Protein AF-0000000080330881 (afdb_homodimer)

Solvent-accessible surface area (backbone atoms only — not comparable to full-atom values): 17372 Å² total; per-residue (Å²): 100,65,61,44,44,52,38,50,49,53,49,32,54,55,62,68,24,62,64,54,52,52,50,44,29,61,68,32,71,48,98,64,54,71,70,52,48,55,51,50,46,53,47,70,76,41,71,69,38,34,56,62,56,50,11,59,74,61,59,51,58,49,68,57,40,50,53,48,49,51,54,36,34,76,73,48,29,32,45,78,40,74,28,91,90,36,84,88,40,52,20,40,40,68,30,74,59,24,46,51,50,47,50,33,42,51,51,33,50,33,51,53,49,47,65,35,49,62,85,58,50,71,64,58,51,51,52,42,33,53,50,46,41,51,50,50,51,34,41,51,53,41,52,52,52,47,52,67,65,41,80,73,44,62,74,77,68,49,72,82,124,102,65,61,43,44,52,37,50,51,52,50,33,54,54,63,67,24,61,64,54,52,53,50,43,28,60,69,31,70,48,96,63,54,72,71,52,48,54,52,50,46,52,48,68,75,42,71,69,39,34,55,62,55,49,10,59,75,60,60,49,56,49,68,58,39,49,52,49,49,52,52,36,34,76,73,46,29,32,44,78,40,75,28,92,90,36,84,89,39,51,19,38,41,68,30,73,58,23,48,50,48,47,48,33,44,51,50,33,50,33,51,55,48,48,63,36,48,62,85,57,50,72,65,58,50,51,51,41,34,53,48,47,41,52,49,50,51,33,42,52,54,42,52,53,52,48,51,67,63,40,79,72,44,61,76,76,67,49,70,82,124

InterPro domains:
  IPR000835 MarR-type HTH domain [PF01047] (35-89)
  IPR000835 MarR-type HTH domain [PR00598] (49-65)
  IPR000835 MarR-type HTH domain [PR00598] (66-81)
  IPR000835 MarR-type HTH domain [PR00598] (85-101)
  IPR000835 MarR-type HTH domain [PR00598] (115-135)
  IPR000835 MarR-type HTH domain [PS50995] (1-137)
  IPR000835 MarR-type HTH domain [SM00347] (25-125)
  IPR011991 ArsR-like helix-turn-helix domain [cd00090] (33-84)
  IPR036388 Winged helix-like DNA-binding domain superfamily [G3DSA:1.10.10.10] (1-137)
  IPR036390 Winged helix DNA-binding domain superfamily [SSF46785] (15-137)
  IPR039422 Transcription regulators MarR/SlyA-like [PTHR33164] (29-137)

Structure (mmCIF, N/CA/C/O backbone):
data_AF-0000000080330881-model_v1
#
loop_
_entity.id
_entity.type
_entity.pdbx_description
1 polymer 'MarR family transcriptional regulator'
#
loop_
_atom_site.group_PDB
_atom_site.id
_atom_site.type_symbol
_atom_site.label_atom_id
_atom_site.label_alt_id
_atom_site.label_comp_id
_atom_site.label_asym_id
_atom_site.label_entity_id
_atom_site.label_seq_id
_atom_site.pdbx_PDB_ins_code
_atom_site.Cartn_x
_atom_site.Cartn_y
_atom_site.Cartn_z
_atom_site.occupancy
_atom_site.B_iso_or_equiv
_atom_site.auth_seq_id
_atom_site.auth_comp_id
_atom_site.auth_asym_id
_atom_site.auth_atom_id
_atom_site.pdbx_PDB_model_num
ATOM 1 N N . MET A 1 1 ? 13.109 -2.799 -14.102 1 86.44 1 MET A N 1
ATOM 2 C CA . MET A 1 1 ? 11.805 -2.207 -13.812 1 86.44 1 MET A CA 1
ATOM 3 C C . MET A 1 1 ? 10.852 -3.246 -13.227 1 86.44 1 MET A C 1
ATOM 5 O O . MET A 1 1 ? 10.125 -2.959 -12.281 1 86.44 1 MET A O 1
ATOM 9 N N . SER A 1 2 ? 11.086 -4.531 -13.648 1 84.94 2 SER A N 1
ATOM 10 C CA . SER A 1 2 ? 10.219 -5.605 -13.18 1 84.94 2 SER A CA 1
ATOM 11 C C . SER A 1 2 ? 10.43 -5.883 -11.695 1 84.94 2 SER A C 1
ATOM 13 O O . SER A 1 2 ? 9.477 -6.125 -10.961 1 84.94 2 SER A O 1
ATOM 15 N N . GLU A 1 3 ? 11.656 -5.707 -11.32 1 86.44 3 GLU A N 1
ATOM 16 C CA . GLU A 1 3 ? 11.969 -5.969 -9.914 1 86.44 3 GLU A CA 1
ATOM 17 C C . GLU A 1 3 ? 11.414 -4.879 -9.008 1 86.44 3 GLU A C 1
ATOM 19 O O . GLU A 1 3 ? 10.961 -5.156 -7.898 1 86.44 3 GLU A O 1
ATOM 24 N N . ILE A 1 4 ? 11.453 -3.688 -9.5 1 90 4 ILE A N 1
ATOM 25 C CA . ILE A 1 4 ? 10.938 -2.559 -8.734 1 90 4 ILE A CA 1
ATOM 26 C C . ILE A 1 4 ? 9.414 -2.656 -8.633 1 90 4 ILE A C 1
ATOM 28 O O . ILE A 1 4 ? 8.852 -2.467 -7.555 1 90 4 ILE A O 1
ATOM 32 N N . GLU A 1 5 ? 8.836 -3.01 -9.719 1 89.25 5 GLU A N 1
ATOM 33 C CA . GLU A 1 5 ? 7.387 -3.184 -9.742 1 89.25 5 GLU A CA 1
ATOM 34 C C . GLU A 1 5 ? 6.949 -4.297 -8.797 1 89.25 5 GLU A C 1
ATOM 36 O O . GLU A 1 5 ? 5.965 -4.145 -8.062 1 89.25 5 GLU A O 1
ATOM 41 N N . ARG A 1 6 ? 7.691 -5.402 -8.82 1 87.25 6 ARG A N 1
ATOM 42 C CA . ARG A 1 6 ? 7.379 -6.527 -7.945 1 87.25 6 ARG A CA 1
ATOM 43 C C . ARG A 1 6 ? 7.492 -6.133 -6.477 1 87.25 6 ARG A C 1
ATOM 45 O O . ARG A 1 6 ? 6.621 -6.465 -5.672 1 87.25 6 ARG A O 1
ATOM 52 N N . ALA A 1 7 ? 8.555 -5.398 -6.129 1 86.94 7 ALA A N 1
ATOM 53 C CA . ALA A 1 7 ? 8.773 -4.945 -4.758 1 86.94 7 ALA A CA 1
ATOM 54 C C . ALA A 1 7 ? 7.676 -3.973 -4.324 1 86.94 7 ALA A C 1
ATOM 56 O O . ALA A 1 7 ? 7.172 -4.059 -3.203 1 86.94 7 ALA A O 1
ATOM 57 N N . LEU A 1 8 ? 7.324 -3.113 -5.207 1 86.88 8 LEU A N 1
ATOM 58 C CA . LEU A 1 8 ? 6.289 -2.125 -4.922 1 86.88 8 LEU A CA 1
ATOM 59 C C . LEU A 1 8 ? 4.941 -2.801 -4.68 1 86.88 8 LEU A C 1
ATOM 61 O O . LEU A 1 8 ? 4.215 -2.434 -3.754 1 86.88 8 LEU A O 1
ATOM 65 N N . TYR A 1 9 ? 4.625 -3.756 -5.465 1 84.06 9 TYR A N 1
ATOM 66 C CA . TYR A 1 9 ? 3.377 -4.492 -5.316 1 84.06 9 TYR A CA 1
ATOM 67 C C . TYR A 1 9 ? 3.328 -5.219 -3.977 1 84.06 9 TYR A C 1
ATOM 69 O O . TYR A 1 9 ? 2.295 -5.227 -3.305 1 84.06 9 TYR A O 1
ATOM 77 N N . ARG A 1 10 ? 4.426 -5.82 -3.623 1 82.19 10 ARG A N 1
ATOM 78 C CA . ARG A 1 10 ? 4.496 -6.566 -2.371 1 82.19 10 ARG A CA 1
ATOM 79 C C . ARG A 1 10 ? 4.309 -5.645 -1.171 1 82.19 10 ARG A C 1
ATOM 81 O O . ARG A 1 10 ? 3.629 -6 -0.207 1 82.19 10 ARG A O 1
ATOM 88 N N . VAL A 1 11 ? 4.859 -4.492 -1.264 1 80.19 11 VAL A N 1
ATOM 89 C CA . VAL A 1 11 ? 4.734 -3.523 -0.182 1 80.19 11 VAL A CA 1
ATOM 90 C C . VAL A 1 11 ? 3.281 -3.062 -0.07 1 80.19 11 VAL A C 1
ATOM 92 O O . VAL A 1 11 ? 2.744 -2.943 1.034 1 80.19 11 VAL A O 1
ATOM 95 N N . SER A 1 12 ? 2.734 -2.736 -1.186 1 77.38 12 SER A N 1
ATOM 96 C CA . SER A 1 12 ? 1.355 -2.26 -1.224 1 77.38 12 SER A CA 1
ATOM 97 C C . SER A 1 12 ? 0.393 -3.307 -0.671 1 77.38 12 SER A C 1
ATOM 99 O O . SER A 1 12 ? -0.525 -2.977 0.082 1 77.38 12 SER A O 1
ATOM 101 N N . TYR A 1 13 ? 0.632 -4.516 -1.019 1 74 13 TYR A N 1
ATOM 102 C CA . TYR A 1 13 ? -0.188 -5.625 -0.544 1 74 13 TYR A CA 1
ATOM 103 C C . TYR A 1 13 ? -0.066 -5.785 0.966 1 74 13 TYR A C 1
ATOM 105 O O . TYR A 1 13 ? -1.071 -5.949 1.662 1 74 13 TYR A O 1
ATOM 113 N N . LEU A 1 14 ? 1.107 -5.715 1.562 1 69.25 14 LEU A N 1
ATOM 114 C CA . LEU A 1 14 ? 1.364 -5.906 2.984 1 69.25 14 LEU A CA 1
ATOM 115 C C . LEU A 1 14 ? 0.707 -4.805 3.809 1 69.25 14 LEU A C 1
ATOM 117 O O . LEU A 1 14 ? 0.244 -5.051 4.926 1 69.25 14 LEU A O 1
ATOM 121 N N . SER A 1 15 ? 0.666 -3.688 3.205 1 69.44 15 SER A N 1
ATOM 122 C CA . SER A 1 15 ? 0.129 -2.545 3.938 1 69.44 15 SER A CA 1
ATOM 123 C C . SER A 1 15 ? -1.39 -2.625 4.051 1 69.44 15 SER A C 1
ATOM 125 O O . SER A 1 15 ? -1.989 -1.968 4.902 1 69.44 15 SER A O 1
ATOM 127 N N . THR A 1 16 ? -2.008 -3.391 3.186 1 64.69 16 THR A N 1
ATOM 128 C CA . THR A 1 16 ? -3.463 -3.479 3.184 1 64.69 16 THR A CA 1
ATOM 129 C C . THR A 1 16 ? -3.938 -4.594 4.109 1 64.69 16 THR A C 1
ATOM 131 O O . THR A 1 16 ? -5.141 -4.746 4.344 1 64.69 16 THR A O 1
ATOM 134 N N . ARG A 1 17 ? -2.996 -5.328 4.648 1 70.25 17 ARG A N 1
ATOM 135 C CA . ARG A 1 17 ? -3.361 -6.418 5.547 1 70.25 17 ARG A CA 1
ATOM 136 C C . ARG A 1 17 ? -3.891 -5.879 6.871 1 70.25 17 ARG A C 1
ATOM 138 O O . ARG A 1 17 ? -3.27 -5.012 7.488 1 70.25 17 ARG A O 1
ATOM 145 N N . THR A 1 18 ? -5.055 -6.418 7.258 1 67.44 18 THR A N 1
ATOM 146 C CA . THR A 1 18 ? -5.711 -6.016 8.492 1 67.44 18 THR A CA 1
ATOM 147 C C . THR A 1 18 ? -4.793 -6.242 9.695 1 67.44 18 THR A C 1
ATOM 149 O O . THR A 1 18 ? -4.727 -5.402 10.594 1 67.44 18 THR A O 1
ATOM 152 N N . ARG A 1 19 ? -4.078 -7.234 9.664 1 73 19 ARG A N 1
ATOM 153 C CA . ARG A 1 19 ? -3.211 -7.574 10.789 1 73 19 ARG A CA 1
ATOM 154 C C . ARG A 1 19 ? -2.143 -6.508 11 1 73 19 ARG A C 1
ATOM 156 O O . ARG A 1 19 ? -1.805 -6.176 12.133 1 73 19 ARG A O 1
ATOM 163 N N . GLN A 1 20 ? -1.658 -5.98 9.984 1 78.38 20 GLN A N 1
ATOM 164 C CA . GLN A 1 20 ? -0.617 -4.965 10.078 1 78.38 20 GLN A CA 1
ATOM 165 C C . GLN A 1 20 ? -1.161 -3.676 10.688 1 78.38 20 GLN A C 1
ATOM 167 O O . GLN A 1 20 ? -0.492 -3.037 11.508 1 78.38 20 GLN A O 1
ATOM 172 N N . HIS A 1 21 ? -2.289 -3.318 10.344 1 83.69 21 HIS A N 1
ATOM 173 C CA . HIS A 1 21 ? -2.922 -2.137 10.922 1 83.69 21 HIS A CA 1
ATOM 174 C C . HIS A 1 21 ? -3.164 -2.318 12.414 1 83.69 21 HIS A C 1
ATOM 176 O O . HIS A 1 21 ? -2.834 -1.438 13.211 1 83.69 21 HIS A O 1
ATOM 182 N N . ASP A 1 22 ? -3.682 -3.434 12.734 1 85.06 22 ASP A N 1
ATOM 183 C CA . ASP A 1 22 ? -3.982 -3.705 14.133 1 85.06 22 ASP A CA 1
ATOM 184 C C . ASP A 1 22 ? -2.721 -3.639 14.992 1 85.06 22 ASP A C 1
ATOM 186 O O . ASP A 1 22 ? -2.742 -3.1 16.094 1 85.06 22 ASP A O 1
ATOM 190 N N . ARG A 1 23 ? -1.764 -4.172 14.477 1 83.75 23 ARG A N 1
ATOM 191 C CA . ARG A 1 23 ? -0.497 -4.148 15.195 1 83.75 23 ARG A CA 1
ATOM 192 C C . ARG A 1 23 ? 0.002 -2.719 15.383 1 83.75 23 ARG A C 1
ATOM 194 O O . ARG A 1 23 ? 0.458 -2.352 16.469 1 83.75 23 ARG A O 1
ATOM 201 N N . LEU A 1 24 ? -0.037 -1.964 14.391 1 88.06 24 LEU A N 1
ATOM 202 C CA . LEU A 1 24 ? 0.393 -0.571 14.445 1 88.06 24 LEU A CA 1
ATOM 203 C C . LEU A 1 24 ? -0.418 0.208 15.477 1 88.06 24 LEU A C 1
ATOM 205 O O . LEU A 1 24 ? 0.141 0.981 16.266 1 88.06 24 LEU A O 1
ATOM 209 N N . MET A 1 25 ? -1.687 -0.03 15.453 1 92.81 25 MET A N 1
ATOM 210 C CA . MET A 1 25 ? -2.561 0.672 16.391 1 92.81 25 MET A CA 1
ATOM 211 C C . MET A 1 25 ? -2.283 0.236 17.828 1 92.81 25 MET A C 1
ATOM 213 O O . MET A 1 25 ? -2.311 1.056 18.75 1 92.81 25 MET A O 1
ATOM 217 N N . ALA A 1 26 ? -2.037 -0.976 17.969 1 90.69 26 ALA A N 1
ATOM 218 C CA . ALA A 1 26 ? -1.702 -1.488 19.297 1 90.69 26 ALA A CA 1
ATOM 219 C C . ALA A 1 26 ? -0.406 -0.871 19.812 1 90.69 26 ALA A C 1
ATOM 221 O O . ALA A 1 26 ? -0.325 -0.459 20.984 1 90.69 26 ALA A O 1
ATOM 222 N N . LEU A 1 27 ? 0.535 -0.799 19.031 1 90.19 27 LEU A N 1
ATOM 223 C CA . LEU A 1 27 ? 1.822 -0.221 19.391 1 90.19 27 LEU A CA 1
ATOM 224 C C . LEU A 1 27 ? 1.689 1.273 19.672 1 90.19 27 LEU A C 1
ATOM 226 O O . LEU A 1 27 ? 2.338 1.806 20.562 1 90.19 27 LEU A O 1
ATOM 230 N N . ALA A 1 28 ? 0.878 1.917 18.922 1 95.44 28 ALA A N 1
ATOM 231 C CA . ALA A 1 28 ? 0.693 3.361 19.047 1 95.44 28 ALA A CA 1
ATOM 232 C C . ALA A 1 28 ? -0.219 3.693 20.219 1 95.44 28 ALA A C 1
ATOM 234 O O . ALA A 1 28 ? -0.233 4.832 20.703 1 95.44 28 ALA A O 1
ATOM 235 N N . GLY A 1 29 ? -1.069 2.76 20.609 1 95.31 29 GLY A N 1
ATOM 236 C CA . GLY A 1 29 ? -2.039 2.994 21.672 1 95.31 29 GLY A CA 1
ATOM 237 C C . GLY A 1 29 ? -3.168 3.918 21.25 1 95.31 29 GLY A C 1
ATOM 238 O O . GLY A 1 29 ? -3.57 4.801 22.016 1 95.31 29 GLY A O 1
ATOM 239 N N . VAL A 1 30 ? -3.572 3.842 20.016 1 95.5 30 VAL A N 1
ATOM 240 C CA . VAL A 1 30 ? -4.641 4.691 19.5 1 95.5 30 VAL A CA 1
ATOM 241 C C . VAL A 1 30 ? -5.742 3.824 18.891 1 95.5 30 VAL A C 1
ATOM 243 O O . VAL A 1 30 ? -5.461 2.85 18.188 1 95.5 30 VAL A O 1
ATOM 246 N N . PRO A 1 31 ? -6.98 4.105 19.172 1 94.62 31 PRO A N 1
ATOM 247 C CA . PRO A 1 31 ? -8.102 3.297 18.688 1 94.62 31 PRO A CA 1
ATOM 248 C C . PRO A 1 31 ? -8.688 3.822 17.375 1 94.62 31 PRO A C 1
ATOM 250 O O . PRO A 1 31 ? -9.891 4.117 17.312 1 94.62 31 PRO A O 1
ATOM 253 N N . LEU A 1 32 ? -7.973 3.896 16.312 1 94.94 32 LEU A N 1
ATOM 254 C CA . LEU A 1 32 ? -8.445 4.438 15.047 1 94.94 32 LEU A CA 1
ATOM 255 C C . LEU A 1 32 ? -8.461 3.357 13.969 1 94.94 32 LEU A C 1
ATOM 257 O O . LEU A 1 32 ? -7.578 2.5 13.93 1 94.94 32 LEU A O 1
ATOM 261 N N . ASP A 1 33 ? -9.422 3.443 13.172 1 91.69 33 ASP A N 1
ATOM 262 C CA . ASP A 1 33 ? -9.445 2.525 12.039 1 91.69 33 ASP A CA 1
ATOM 263 C C . ASP A 1 33 ? -8.578 3.051 10.891 1 91.69 33 ASP A C 1
ATOM 265 O O . ASP A 1 33 ? -7.988 4.129 11 1 91.69 33 ASP A O 1
ATOM 269 N N . ARG A 1 34 ? -8.5 2.279 9.844 1 88.38 34 ARG A N 1
ATOM 270 C CA . ARG A 1 34 ? -7.578 2.582 8.75 1 88.38 34 ARG A CA 1
ATOM 271 C C . ARG A 1 34 ? -7.918 3.918 8.102 1 88.38 34 ARG A C 1
ATOM 273 O O . ARG A 1 34 ? -7.031 4.73 7.832 1 88.38 34 ARG A O 1
ATOM 280 N N . ALA A 1 35 ? -9.195 4.113 7.812 1 87.31 35 ALA A N 1
ATOM 281 C CA . ALA A 1 35 ? -9.617 5.348 7.152 1 87.31 35 ALA A CA 1
ATOM 282 C C . ALA A 1 35 ? -9.289 6.566 8.008 1 87.31 35 ALA A C 1
ATOM 284 O O . ALA A 1 35 ? -8.836 7.59 7.5 1 87.31 35 ALA A O 1
ATOM 285 N N . ALA A 1 36 ? -9.508 6.402 9.242 1 92.75 36 ALA A N 1
ATOM 286 C CA . ALA A 1 36 ? -9.234 7.488 10.172 1 92.75 36 ALA A CA 1
ATOM 287 C C . ALA A 1 36 ? -7.742 7.801 10.234 1 92.75 36 ALA A C 1
ATOM 289 O O . ALA A 1 36 ? -7.344 8.969 10.273 1 92.75 36 ALA A O 1
ATOM 290 N N . VAL A 1 37 ? -6.926 6.805 10.227 1 92.25 37 VAL A N 1
ATOM 291 C CA . VAL A 1 37 ? -5.48 6.977 10.297 1 92.25 37 VAL A CA 1
ATOM 292 C C . VAL A 1 37 ? -4.988 7.703 9.047 1 92.25 37 VAL A C 1
ATOM 294 O O . VAL A 1 37 ? -4.18 8.633 9.141 1 92.25 37 VAL A O 1
ATOM 297 N N . VAL A 1 38 ? -5.438 7.273 7.945 1 89 38 VAL A N 1
ATOM 298 C CA . VAL A 1 38 ? -5.043 7.895 6.684 1 89 38 VAL A CA 1
ATOM 299 C C . VAL A 1 38 ? -5.41 9.375 6.699 1 89 38 VAL A C 1
ATOM 301 O O . VAL A 1 38 ? -4.59 10.227 6.352 1 89 38 VAL A O 1
ATOM 304 N N . LEU A 1 39 ? -6.621 9.672 7.113 1 91.69 39 LEU A N 1
ATOM 305 C CA . LEU A 1 39 ? -7.086 11.055 7.152 1 91.69 39 LEU A CA 1
ATOM 306 C C . LEU A 1 39 ? -6.277 11.867 8.156 1 91.69 39 LEU A C 1
ATOM 308 O O . LEU A 1 39 ? -5.848 12.984 7.852 1 91.69 39 LEU A O 1
ATOM 312 N N . LEU A 1 40 ? -6.07 11.328 9.305 1 94.31 40 LEU A N 1
ATOM 313 C CA . LEU A 1 40 ? -5.316 12.008 10.359 1 94.31 40 LEU A CA 1
ATOM 314 C C . LEU A 1 40 ? -3.908 12.344 9.883 1 94.31 40 LEU A C 1
ATOM 316 O O . LEU A 1 40 ? -3.422 13.453 10.109 1 94.31 40 LEU A O 1
ATOM 320 N N . ARG A 1 41 ? -3.303 11.445 9.25 1 90.94 41 ARG A N 1
ATOM 321 C CA . ARG A 1 41 ? -1.944 11.648 8.766 1 90.94 41 ARG A CA 1
ATOM 322 C C . ARG A 1 41 ? -1.911 12.711 7.668 1 90.94 41 ARG A C 1
ATOM 324 O O . ARG A 1 41 ? -0.982 13.516 7.605 1 90.94 41 ARG A O 1
ATOM 331 N N . GLN A 1 42 ? -2.875 12.648 6.816 1 89.56 42 GLN A N 1
ATOM 332 C CA . GLN A 1 42 ? -2.949 13.656 5.762 1 89.56 42 GLN A CA 1
ATOM 333 C C . GLN A 1 42 ? -3.082 15.055 6.344 1 89.56 42 GLN A C 1
ATOM 335 O O . GLN A 1 42 ? -2.447 16 5.863 1 89.56 42 GLN A O 1
ATOM 340 N N . ILE A 1 43 ? -3.908 15.18 7.305 1 93.5 43 ILE A N 1
ATOM 341 C CA . ILE A 1 43 ? -4.109 16.469 7.957 1 93.5 43 ILE A CA 1
ATOM 342 C C . ILE A 1 43 ? -2.818 16.906 8.656 1 93.5 43 ILE A C 1
ATOM 344 O O . ILE A 1 43 ? -2.443 18.078 8.602 1 93.5 43 ILE A O 1
ATOM 348 N N . SER A 1 44 ? -2.148 15.953 9.258 1 92.88 44 SER A N 1
ATOM 349 C CA . SER A 1 44 ? -0.917 16.234 9.992 1 92.88 44 SER A CA 1
ATOM 350 C C . SER A 1 44 ? 0.185 16.719 9.055 1 92.88 44 SER A C 1
ATOM 352 O O . SER A 1 44 ? 1.019 17.547 9.445 1 92.88 44 SER A O 1
ATOM 354 N N . ASP A 1 45 ? 0.227 16.234 7.867 1 86.69 45 ASP A N 1
ATOM 355 C CA . ASP A 1 45 ? 1.321 16.484 6.934 1 86.69 45 ASP A CA 1
ATOM 356 C C . ASP A 1 45 ? 1.058 17.734 6.098 1 86.69 45 ASP A C 1
ATOM 358 O O . ASP A 1 45 ? 1.838 18.062 5.203 1 86.69 45 ASP A O 1
ATOM 362 N N . SER A 1 46 ? -0.027 18.344 6.383 1 85.19 46 SER A N 1
ATOM 363 C CA . SER A 1 46 ? -0.384 19.5 5.562 1 85.19 46 SER A CA 1
ATOM 364 C C . SER A 1 46 ? -0.844 20.672 6.426 1 85.19 46 SER A C 1
ATOM 366 O O . SER A 1 46 ? -1.103 20.5 7.621 1 85.19 46 SER A O 1
ATOM 368 N N . GLU A 1 47 ? -0.882 21.812 5.758 1 86.62 47 GLU A N 1
ATOM 369 C CA . GLU A 1 47 ? -1.658 22.906 6.34 1 86.62 47 GLU A CA 1
ATOM 370 C C . GLU A 1 47 ? -3.143 22.562 6.395 1 86.62 47 GLU A C 1
ATOM 372 O O . GLU A 1 47 ? -3.594 21.625 5.723 1 86.62 47 GLU A O 1
ATOM 377 N N . PRO A 1 48 ? -3.818 23.312 7.262 1 91.81 48 PRO A N 1
ATOM 378 C CA . PRO A 1 48 ? -5.25 23.016 7.32 1 91.81 48 PRO A CA 1
ATOM 379 C C . PRO A 1 48 ? -5.926 23.094 5.953 1 91.81 48 PRO A C 1
ATOM 381 O O . PRO A 1 48 ? -5.668 24.016 5.18 1 91.81 48 PRO A O 1
ATOM 384 N N . LEU A 1 49 ? -6.668 22.062 5.684 1 92.12 49 LEU A N 1
ATOM 385 C CA . LEU A 1 49 ? -7.332 21.953 4.391 1 92.12 49 LEU A CA 1
ATOM 386 C C . LEU A 1 49 ? -8.844 21.844 4.562 1 92.12 49 LEU A C 1
ATOM 388 O O . LEU A 1 49 ? -9.32 21.375 5.594 1 92.12 49 LEU A O 1
ATOM 392 N N . ARG A 1 50 ? -9.5 22.312 3.506 1 94.19 50 ARG A N 1
ATOM 393 C CA . ARG A 1 50 ? -10.938 22.078 3.443 1 94.19 50 ARG A CA 1
ATOM 394 C C . ARG A 1 50 ? -11.25 20.609 3.199 1 94.19 50 ARG A C 1
ATOM 396 O O . ARG A 1 50 ? -10.445 19.891 2.59 1 94.19 50 ARG A O 1
ATOM 403 N N . PRO A 1 51 ? -12.461 20.203 3.703 1 92.81 51 PRO A N 1
ATOM 404 C CA . PRO A 1 51 ? -12.828 18.812 3.471 1 92.81 51 PRO A CA 1
ATOM 405 C C . PRO A 1 51 ? -12.766 18.422 1.995 1 92.81 51 PRO A C 1
ATOM 407 O O . PRO A 1 51 ? -12.328 17.312 1.662 1 92.81 51 PRO A O 1
ATOM 410 N N . GLY A 1 52 ? -13.164 19.297 1.135 1 90.75 52 GLY A N 1
ATOM 411 C CA . GLY A 1 52 ? -13.102 19.031 -0.294 1 90.75 52 GLY A CA 1
ATOM 412 C C . GLY A 1 52 ? -11.688 18.828 -0.805 1 90.75 52 GLY A C 1
ATOM 413 O O . GLY A 1 52 ? -11.445 17.969 -1.649 1 90.75 52 GLY A O 1
ATOM 414 N N . GLU A 1 53 ? -10.742 19.625 -0.322 1 90.06 53 GLU A N 1
ATOM 415 C CA . GLU A 1 53 ? -9.336 19.5 -0.678 1 90.06 53 GLU A CA 1
ATOM 41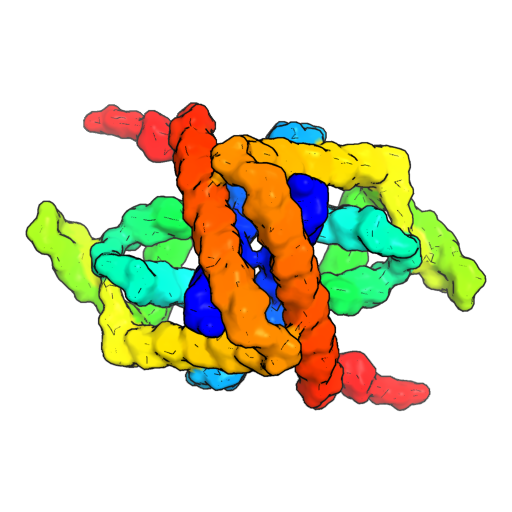6 C C . GLU A 1 53 ? -8.758 18.172 -0.169 1 90.06 53 GLU A C 1
ATOM 418 O O . GLU A 1 53 ? -7.969 17.531 -0.862 1 90.06 53 GLU A O 1
ATOM 423 N N . LEU A 1 54 ? -9.148 17.828 1.016 1 90.44 54 LEU A N 1
ATOM 424 C CA . LEU A 1 54 ? -8.727 16.547 1.588 1 90.44 54 LEU A CA 1
ATOM 425 C C . LEU A 1 54 ? -9.219 15.383 0.74 1 90.44 54 LEU A C 1
ATOM 427 O O . LEU A 1 54 ? -8.469 14.438 0.478 1 90.44 54 LEU A O 1
ATOM 431 N N . ALA A 1 55 ? -10.492 15.477 0.319 1 89.25 55 ALA A N 1
ATOM 432 C CA . ALA A 1 55 ? -11.078 14.438 -0.525 1 89.25 55 ALA A CA 1
ATOM 433 C C . ALA A 1 55 ? -10.305 14.297 -1.837 1 89.25 55 ALA A C 1
ATOM 435 O O . ALA A 1 55 ? -10.023 13.188 -2.281 1 89.25 55 ALA A O 1
ATOM 436 N N . HIS A 1 56 ? -9.953 15.453 -2.377 1 83.69 56 HIS A N 1
ATOM 437 C CA . HIS A 1 56 ? -9.195 15.484 -3.625 1 83.69 56 HIS A CA 1
ATOM 438 C C . HIS A 1 56 ? -7.824 14.844 -3.451 1 83.69 56 HIS A C 1
ATOM 440 O O . HIS A 1 56 ? -7.418 14.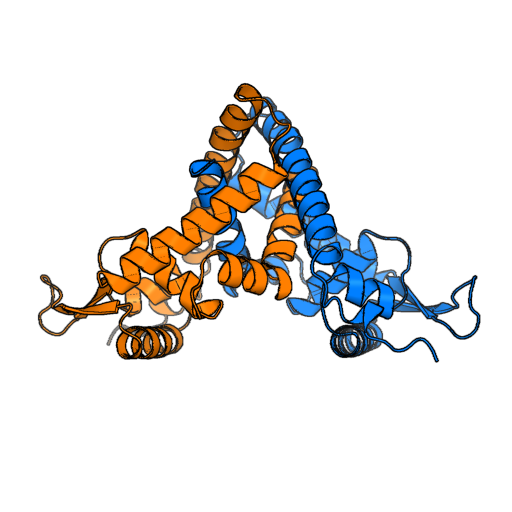008 -4.258 1 83.69 56 HIS A O 1
ATOM 446 N N . ARG A 1 57 ? -7.145 15.133 -2.436 1 80.75 57 ARG A N 1
ATOM 447 C CA . ARG A 1 57 ? -5.809 14.609 -2.166 1 80.75 57 ARG A CA 1
ATOM 448 C C . ARG A 1 57 ? -5.852 13.102 -1.906 1 80.75 57 ARG A C 1
ATOM 450 O O . ARG A 1 57 ? -4.93 12.375 -2.279 1 80.75 57 ARG A O 1
ATOM 457 N N . LEU A 1 58 ? -6.895 12.688 -1.268 1 80.25 58 LEU A N 1
ATOM 458 C CA . LEU A 1 58 ? -7.012 11.273 -0.906 1 80.25 58 LEU A CA 1
ATOM 459 C C . LEU A 1 58 ? -7.625 10.469 -2.047 1 80.25 58 LEU A C 1
ATOM 461 O O . LEU A 1 58 ? -7.59 9.234 -2.029 1 80.25 58 LEU A O 1
ATOM 465 N N . GLY A 1 59 ? -8.18 11.195 -2.994 1 77.88 59 GLY A N 1
ATOM 466 C CA . GLY A 1 59 ? -8.828 10.508 -4.102 1 77.88 59 GLY A CA 1
ATOM 467 C C . GLY A 1 59 ? -10.102 9.789 -3.701 1 77.88 59 GLY A C 1
ATOM 468 O O . GLY A 1 59 ? -10.359 8.672 -4.152 1 77.88 59 GLY A O 1
ATOM 469 N N . VAL A 1 60 ? -10.82 10.305 -2.812 1 81.5 60 VAL A N 1
ATOM 470 C CA . VAL A 1 60 ? -12.062 9.695 -2.338 1 81.5 60 VAL A CA 1
ATOM 471 C C . VAL A 1 60 ? -13.211 10.695 -2.471 1 81.5 60 VAL A C 1
ATOM 473 O O . VAL A 1 60 ? -12.984 11.867 -2.789 1 81.5 60 VAL A O 1
ATOM 476 N N . GLU A 1 61 ? -14.414 10.172 -2.227 1 85.5 61 GLU A N 1
ATOM 477 C CA . GLU A 1 61 ? -15.602 11.016 -2.289 1 85.5 61 GLU A CA 1
ATOM 478 C C . GLU A 1 61 ? -15.664 11.969 -1.103 1 85.5 61 GLU A C 1
ATOM 480 O O . GLU A 1 61 ? -15.336 11.594 0.024 1 85.5 61 GLU A O 1
ATOM 485 N N . ALA A 1 62 ? -16.172 13.156 -1.388 1 89.81 62 ALA A N 1
ATOM 486 C CA . ALA A 1 62 ? -16.266 14.188 -0.354 1 89.81 62 ALA A CA 1
ATOM 487 C C . AL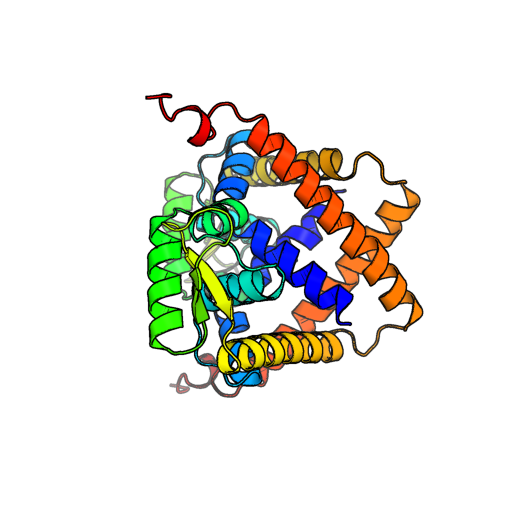A A 1 62 ? -17.125 13.695 0.818 1 89.81 62 ALA A C 1
ATOM 489 O O . ALA A 1 62 ? -16.844 14.023 1.974 1 89.81 62 ALA A O 1
ATOM 490 N N . SER A 1 63 ? -18.078 12.969 0.514 1 92.38 63 SER A N 1
ATOM 491 C CA . SER A 1 63 ? -18.969 12.453 1.551 1 92.38 63 SER A CA 1
ATOM 492 C C . SER A 1 63 ? -18.234 11.547 2.525 1 92.38 63 SER A C 1
ATOM 494 O O . SER A 1 63 ? -18.531 11.531 3.721 1 92.38 63 SER A O 1
ATOM 496 N N . HIS A 1 64 ? -17.266 10.797 2.045 1 90.31 64 HIS A N 1
ATOM 497 C CA . HIS A 1 64 ? -16.438 9.93 2.879 1 90.31 64 HIS A CA 1
ATOM 498 C C . HIS A 1 64 ? -15.586 10.742 3.844 1 90.31 64 HIS A C 1
ATOM 500 O O . HIS A 1 64 ? -15.508 10.422 5.031 1 90.31 64 HIS A O 1
ATOM 506 N N . VAL A 1 65 ? -15.031 11.781 3.316 1 93.19 65 VAL A N 1
ATOM 507 C CA . VAL A 1 65 ? -14.172 12.633 4.133 1 93.19 65 VAL A CA 1
ATOM 508 C C . VAL A 1 65 ? -15.008 13.344 5.195 1 93.19 65 VAL A C 1
ATOM 510 O O . VAL A 1 65 ? -14.609 13.43 6.359 1 93.19 65 VAL A O 1
ATOM 513 N N . THR A 1 66 ? -16.156 13.828 4.773 1 94.19 66 THR A N 1
ATOM 514 C CA . THR A 1 66 ? -17.031 14.523 5.707 1 94.19 66 THR A CA 1
ATOM 515 C C . THR A 1 66 ? -17.406 13.617 6.879 1 94.19 66 THR A C 1
ATOM 517 O O . THR A 1 66 ? -17.328 14.023 8.039 1 94.19 66 THR A O 1
ATOM 520 N N . ARG A 1 67 ? -17.719 12.445 6.57 1 95.31 67 ARG A N 1
ATOM 521 C CA . ARG A 1 67 ? -18.094 11.484 7.598 1 95.31 67 ARG A CA 1
ATOM 522 C C . ARG A 1 67 ? -16.906 11.172 8.508 1 95.31 67 ARG A C 1
ATOM 524 O O . ARG A 1 67 ? -17.062 11.109 9.734 1 95.31 67 ARG A O 1
ATOM 531 N N . GLN A 1 68 ? -15.797 11 7.945 1 95.12 68 GLN A N 1
ATOM 532 C CA . GLN A 1 68 ? -14.602 10.672 8.719 1 95.12 68 GLN A CA 1
ATOM 533 C C . GLN A 1 68 ? -14.18 11.844 9.602 1 95.12 68 GLN A C 1
ATOM 535 O O . GLN A 1 68 ? -13.766 11.648 10.742 1 95.12 68 GLN A O 1
ATOM 540 N N . VAL A 1 69 ? -14.258 12.977 9.055 1 96.19 69 VAL A N 1
ATOM 541 C CA . VAL A 1 69 ? -13.914 14.172 9.812 1 96.19 69 VAL A CA 1
ATOM 542 C C . VAL A 1 69 ? -14.867 14.32 11 1 96.19 69 VAL A C 1
ATOM 544 O O . VAL A 1 69 ? -14.438 14.633 12.109 1 96.19 69 VAL A O 1
ATOM 547 N N . GLN A 1 70 ? -16.141 14.125 10.719 1 96.69 70 GLN A N 1
ATOM 548 C CA . GLN A 1 70 ? -17.141 14.203 11.781 1 96.69 70 GLN A CA 1
ATOM 549 C C . GLN A 1 70 ? -16.812 13.227 12.906 1 96.69 70 GLN A C 1
ATOM 551 O O . GLN A 1 70 ? -16.891 13.578 14.086 1 96.69 70 GLN A O 1
ATOM 556 N N . GLN A 1 71 ? -16.438 12.078 12.578 1 96.88 71 GLN A N 1
ATOM 557 C CA . GLN A 1 71 ? -16.094 11.047 13.562 1 96.88 71 GLN A CA 1
ATOM 558 C C . GLN A 1 71 ? -14.844 11.43 14.344 1 96.88 71 GLN A C 1
ATOM 560 O O . GLN A 1 71 ? -14.805 11.281 15.57 1 96.88 71 GLN A O 1
ATOM 565 N N . LEU A 1 72 ? -13.875 11.922 13.688 1 97.5 72 LEU A N 1
ATOM 566 C CA . LEU A 1 72 ? -12.625 12.328 14.328 1 97.5 72 LEU A CA 1
ATOM 567 C C . LEU A 1 72 ? -12.844 13.547 15.219 1 97.5 72 LEU A C 1
ATOM 569 O O . LEU A 1 72 ? -12.203 13.688 16.266 1 97.5 72 LEU A O 1
ATOM 573 N N . GLU A 1 73 ? -13.688 14.391 14.727 1 97.62 73 GLU A N 1
ATOM 574 C CA . GLU A 1 73 ? -14.031 15.57 15.516 1 97.62 73 GLU A CA 1
ATOM 575 C C . GLU A 1 73 ? -14.742 15.18 16.812 1 97.62 73 GLU A C 1
ATOM 577 O O . GLU A 1 73 ? -14.406 15.672 17.891 1 97.62 73 GLU A O 1
ATOM 582 N N . LYS A 1 74 ? -15.711 14.328 16.688 1 97.56 74 LYS A N 1
ATOM 583 C CA . LYS A 1 74 ? -16.438 13.844 17.859 1 97.56 74 LYS A CA 1
ATOM 584 C C . LYS A 1 74 ? -15.5 13.164 18.844 1 97.56 74 LYS A C 1
ATOM 586 O O . LYS A 1 74 ? -15.672 13.289 20.062 1 97.56 74 LYS A O 1
ATOM 591 N N . ALA A 1 75 ? -14.484 12.523 18.344 1 97.38 75 ALA A N 1
ATOM 592 C CA . ALA A 1 75 ? -13.523 11.797 19.172 1 97.38 75 ALA A CA 1
ATOM 593 C C . ALA A 1 75 ? -12.445 12.734 19.719 1 97.38 75 ALA A C 1
ATOM 595 O O . ALA A 1 75 ? -11.602 12.328 20.516 1 97.38 75 ALA A O 1
ATOM 596 N N . GLY A 1 76 ? -12.391 13.992 19.234 1 97.94 76 GLY A N 1
ATOM 597 C CA . GLY A 1 76 ? -11.523 15.016 19.797 1 97.94 76 GLY A CA 1
ATOM 598 C C . GLY A 1 76 ? -10.195 15.125 19.078 1 97.94 76 GLY A C 1
ATOM 599 O O . GLY A 1 76 ? -9.289 15.82 19.531 1 97.94 76 GLY A O 1
ATOM 600 N N . TYR A 1 77 ? -10 14.492 17.906 1 98.25 77 TYR A N 1
ATOM 601 C CA . TYR A 1 77 ? -8.711 14.445 17.219 1 98.25 77 TYR A CA 1
ATOM 602 C C . TYR A 1 77 ? -8.547 15.648 16.297 1 98.25 77 TYR A C 1
ATOM 604 O O . TYR A 1 77 ? -7.422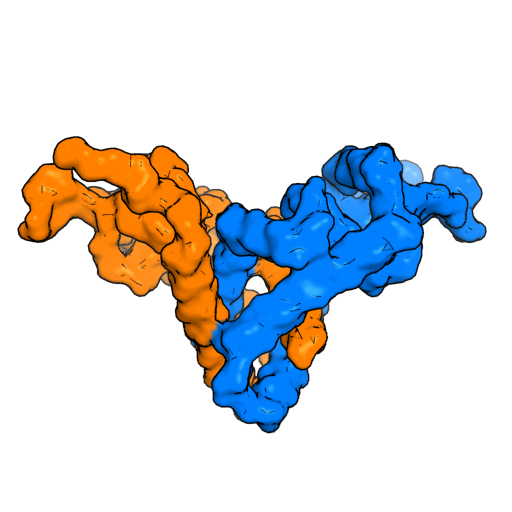 16.047 15.969 1 98.25 77 TYR A O 1
ATOM 612 N N . VAL A 1 78 ? -9.703 16.141 15.805 1 98.12 78 VAL A N 1
ATOM 613 C CA . VAL A 1 78 ? -9.633 17.266 14.875 1 98.12 78 VAL A CA 1
ATOM 614 C C . VAL A 1 78 ? -10.648 18.328 15.273 1 98.12 78 VAL A C 1
ATOM 616 O O . VAL A 1 78 ? -11.57 18.062 16.047 1 98.12 78 VAL A O 1
ATOM 619 N N . SER A 1 79 ? -10.461 19.547 14.773 1 97.5 79 SER A N 1
ATOM 620 C CA . SER A 1 79 ? -11.391 20.656 14.914 1 97.5 79 SER A CA 1
ATOM 621 C C . SER A 1 79 ? -11.516 21.438 13.617 1 97.5 79 SER A C 1
ATOM 623 O O . SER A 1 79 ? -10.656 21.328 12.734 1 97.5 79 SER A O 1
ATOM 625 N N . ARG A 1 80 ? -12.633 22.062 13.539 1 95.56 80 ARG A N 1
ATOM 626 C CA . ARG A 1 80 ? -12.859 22.938 12.383 1 95.56 80 ARG A CA 1
ATOM 627 C C . ARG A 1 80 ? -12.516 24.375 12.703 1 95.56 80 ARG A C 1
ATOM 629 O O . ARG A 1 80 ? -12.797 24.859 13.797 1 95.56 80 ARG A O 1
ATOM 636 N N . VAL A 1 81 ? -11.859 24.938 11.734 1 94.56 81 VAL A N 1
ATOM 637 C CA . VAL A 1 81 ? -11.508 26.344 11.891 1 94.56 81 VAL A CA 1
ATOM 638 C C . VAL A 1 81 ? -11.953 27.141 10.664 1 94.56 81 VAL A C 1
ATOM 640 O O . VAL A 1 81 ? -12 26.594 9.555 1 94.56 81 VAL A O 1
ATOM 643 N N . PRO A 1 82 ? -12.297 28.391 10.875 1 94.06 82 PRO A N 1
ATOM 644 C CA . PRO A 1 82 ? -12.711 29.188 9.719 1 94.06 82 PRO A CA 1
ATOM 645 C C . PRO A 1 82 ? -11.609 29.328 8.672 1 94.06 82 PRO A C 1
ATOM 647 O O . PRO A 1 82 ? -10.43 29.453 9.016 1 94.06 82 PRO A O 1
ATOM 650 N N . ASP A 1 83 ? -11.992 29.156 7.445 1 92.69 83 ASP A N 1
ATOM 651 C CA . ASP A 1 83 ? -11.07 29.453 6.355 1 92.69 83 ASP A CA 1
ATOM 652 C C . ASP A 1 83 ? -10.82 30.953 6.238 1 92.69 83 ASP A C 1
ATOM 654 O O . ASP A 1 83 ? -11.766 31.75 6.121 1 92.69 83 ASP A O 1
ATOM 658 N N . PRO A 1 84 ? -9.609 31.328 6.27 1 90.94 84 PRO A N 1
ATOM 659 C CA . PRO A 1 84 ? -9.328 32.75 6.215 1 90.94 84 PRO A CA 1
ATOM 660 C C . PRO A 1 84 ? -9.727 33.406 4.883 1 90.94 84 PRO A C 1
ATOM 662 O O . PRO A 1 84 ? -9.992 34.594 4.816 1 90.94 84 PRO A O 1
ATOM 665 N N . ASP A 1 85 ? -9.781 32.594 3.83 1 90.69 85 ASP A N 1
ATOM 666 C CA . ASP A 1 85 ? -10.055 33.094 2.488 1 90.69 85 ASP A CA 1
ATOM 667 C C . ASP A 1 85 ? -11.539 32.969 2.139 1 90.69 85 ASP A C 1
ATOM 669 O O . ASP A 1 85 ? -11.969 33.438 1.08 1 90.69 85 ASP A O 1
ATOM 673 N N . ASP A 1 86 ? -12.266 32.312 2.9 1 90.38 86 ASP A N 1
ATOM 674 C CA . ASP A 1 86 ? -13.68 32.062 2.668 1 90.38 86 ASP A CA 1
ATOM 675 C C . ASP A 1 86 ? -14.43 31.859 3.984 1 90.38 86 ASP A C 1
ATOM 677 O O . ASP A 1 86 ? -14.422 30.766 4.539 1 90.38 86 ASP A O 1
ATOM 681 N N . ARG A 1 87 ? -15.195 32.844 4.402 1 87.25 87 ARG A N 1
ATOM 682 C CA . ARG A 1 87 ? -15.836 32.844 5.715 1 87.25 87 ARG A CA 1
ATOM 683 C C . ARG A 1 87 ? -16.859 31.734 5.828 1 87.25 87 ARG A C 1
ATOM 685 O O . ARG A 1 87 ? -17.188 31.297 6.934 1 87.25 87 ARG A O 1
ATOM 692 N N . ARG A 1 88 ? -17.312 31.25 4.762 1 90.44 88 ARG A N 1
ATOM 693 C CA . ARG A 1 88 ? -18.344 30.219 4.793 1 90.44 88 ARG A CA 1
ATOM 694 C C . ARG A 1 88 ? -17.719 28.828 4.801 1 90.44 88 ARG A C 1
ATOM 696 O O . ARG A 1 88 ? -18.391 27.828 5.07 1 90.44 88 ARG A O 1
ATOM 703 N N . ALA A 1 89 ? -16.469 28.891 4.535 1 92.69 89 ALA A N 1
ATOM 704 C CA . ALA A 1 89 ? -15.781 27.594 4.453 1 92.69 89 ALA A CA 1
ATOM 705 C C . ALA A 1 89 ? -15.008 27.312 5.738 1 92.69 89 ALA A C 1
ATOM 707 O O . ALA A 1 89 ? -14.68 28.219 6.492 1 92.69 89 ALA A O 1
ATOM 708 N N . GLN A 1 90 ? -14.883 26.062 6.039 1 94.88 90 GLN A N 1
ATOM 709 C CA . GLN A 1 90 ? -14.109 25.609 7.188 1 94.88 90 GLN A CA 1
ATOM 710 C C . GLN A 1 90 ? -12.945 24.734 6.758 1 94.88 90 GLN A C 1
ATOM 712 O O . GLN A 1 90 ? -13.047 24 5.762 1 94.88 90 GLN A O 1
ATOM 717 N N . ARG A 1 91 ? -11.898 24.875 7.512 1 96.81 91 ARG A N 1
ATOM 718 C CA . ARG A 1 91 ? -10.734 24 7.359 1 96.81 91 ARG A CA 1
ATOM 719 C C . ARG A 1 91 ? -10.594 23.062 8.555 1 96.81 91 ARG A C 1
ATOM 721 O O . ARG A 1 91 ? -11.195 23.297 9.602 1 96.81 91 ARG A O 1
ATOM 728 N N . ILE A 1 92 ? -9.859 22.031 8.312 1 97.31 92 ILE A N 1
ATOM 729 C CA . ILE A 1 92 ? -9.711 21.016 9.352 1 97.31 92 ILE A CA 1
ATOM 730 C C . ILE A 1 92 ? -8.289 21.047 9.898 1 97.31 92 ILE A C 1
ATOM 732 O O . ILE A 1 92 ? -7.32 21.062 9.133 1 97.31 92 ILE A O 1
ATOM 736 N N . GLU A 1 93 ? -8.148 21.078 11.203 1 96.69 93 GLU A N 1
ATOM 737 C CA . GLU A 1 93 ? -6.832 21.031 11.836 1 96.69 93 GLU A CA 1
ATOM 738 C C . GLU A 1 93 ? -6.805 20 12.953 1 96.69 93 GLU A C 1
ATOM 740 O O . GLU A 1 93 ? -7.852 19.609 13.477 1 96.69 93 GLU A O 1
ATOM 745 N N . LEU A 1 94 ? -5.625 19.594 13.234 1 97.44 94 LEU A N 1
ATOM 746 C CA . LEU A 1 94 ? -5.48 18.672 14.344 1 97.44 94 LEU A CA 1
ATOM 747 C C . LEU A 1 94 ? -5.594 19.391 15.688 1 97.44 94 LEU A C 1
ATOM 749 O O . LEU A 1 94 ? -5.078 20.5 15.836 1 97.44 94 LEU A O 1
ATOM 753 N N . THR A 1 95 ? -6.281 18.781 16.656 1 97.88 95 THR A N 1
ATOM 754 C CA . THR A 1 95 ? -6.199 19.203 18.047 1 97.88 95 THR A CA 1
ATOM 755 C C . THR A 1 95 ? -4.906 18.688 18.688 1 97.88 95 THR A C 1
ATOM 757 O O . THR A 1 95 ? -4.172 17.906 18.078 1 97.88 95 THR A O 1
ATOM 760 N N . PRO A 1 96 ? -4.59 19.141 19.938 1 97.75 96 PRO A N 1
ATOM 761 C CA . PRO A 1 96 ? -3.441 18.562 20.641 1 97.75 96 PRO A CA 1
ATOM 762 C C . PRO A 1 96 ? -3.537 17.047 20.766 1 97.75 96 PRO A C 1
ATOM 764 O O . PRO A 1 96 ? -2.529 16.344 20.625 1 97.75 96 PRO A O 1
ATOM 767 N N . LEU A 1 97 ? -4.73 16.578 20.984 1 97.75 97 LEU A N 1
ATOM 768 C CA . LEU A 1 97 ? -4.953 15.148 21.031 1 97.75 97 LEU A CA 1
ATOM 769 C C . LEU A 1 97 ? -4.648 14.492 19.688 1 97.75 97 LEU A C 1
ATOM 771 O O . LEU A 1 97 ? -4.016 13.438 19.641 1 97.75 97 LEU A O 1
ATOM 775 N N . GLY A 1 98 ? -5.121 15.102 18.625 1 97.75 98 GLY A N 1
ATOM 776 C CA . GLY A 1 98 ? -4.859 14.609 17.281 1 97.75 98 GLY A CA 1
ATOM 777 C C . GLY A 1 98 ? -3.385 14.609 16.922 1 97.75 98 GLY A C 1
ATOM 778 O O . GLY A 1 98 ? -2.895 13.68 16.297 1 97.75 98 GLY A O 1
ATOM 779 N N . GLN A 1 99 ? -2.711 15.648 17.359 1 97.12 99 GLN A N 1
ATOM 780 C CA . GLN A 1 99 ? -1.273 15.742 17.141 1 97.12 99 GLN A CA 1
ATOM 781 C C . GLN A 1 99 ? -0.527 14.633 17.875 1 97.12 99 GLN A C 1
ATOM 783 O O . GLN A 1 99 ? 0.395 14.031 17.328 1 97.12 99 GLN A O 1
ATOM 788 N N . GLY A 1 100 ? -0.929 14.492 19.078 1 97.38 100 GLY A N 1
ATOM 789 C CA . GLY A 1 100 ? -0.344 13.414 19.844 1 97.38 100 GLY A CA 1
ATOM 790 C C . GLY A 1 100 ? -0.555 12.047 19.219 1 97.38 100 GLY A C 1
ATOM 791 O O . GLY A 1 100 ? 0.372 11.234 19.156 1 97.38 100 GLY A O 1
ATOM 792 N N . ALA A 1 101 ? -1.763 11.789 18.75 1 97.56 101 ALA A N 1
ATOM 793 C CA . ALA A 1 101 ? -2.086 10.516 18.109 1 97.56 101 ALA A CA 1
ATOM 794 C C . ALA A 1 101 ? -1.264 10.32 16.844 1 97.56 101 ALA A C 1
ATOM 796 O O . ALA A 1 101 ? -0.707 9.242 16.625 1 97.56 101 ALA A O 1
ATOM 797 N N . SER A 1 102 ? -1.23 11.352 16.062 1 96.06 102 SER A N 1
ATOM 798 C CA . SER A 1 102 ? -0.454 11.289 14.836 1 96.06 102 SER A CA 1
ATOM 799 C C . SER A 1 102 ? 1.012 10.984 15.117 1 96.06 102 SER A C 1
ATOM 801 O O . SER A 1 102 ? 1.625 10.164 14.43 1 96.06 102 SER A O 1
ATOM 803 N N . LYS A 1 103 ? 1.558 11.602 16.094 1 96.12 103 LYS A N 1
ATOM 804 C CA . LYS A 1 103 ? 2.949 11.383 16.469 1 96.12 103 LYS A CA 1
ATOM 805 C C . LYS A 1 103 ? 3.164 9.945 16.953 1 96.12 103 LYS A C 1
ATOM 807 O O . LYS A 1 103 ? 4.145 9.305 16.578 1 96.12 103 LYS A O 1
ATOM 812 N N . ARG A 1 104 ? 2.279 9.469 17.75 1 97.19 104 ARG A N 1
ATOM 813 C CA . ARG A 1 104 ? 2.395 8.109 18.281 1 97.19 104 ARG A CA 1
ATOM 814 C C . ARG A 1 104 ? 2.316 7.082 17.156 1 97.19 104 ARG A C 1
ATOM 816 O O . ARG A 1 104 ? 3.043 6.086 17.156 1 97.19 104 ARG A O 1
ATOM 823 N N . ILE A 1 105 ? 1.452 7.305 16.219 1 95.44 105 ILE A N 1
ATOM 824 C CA . ILE A 1 105 ? 1.309 6.402 15.086 1 95.44 105 ILE A CA 1
ATOM 825 C C . ILE A 1 105 ? 2.6 6.395 14.266 1 95.44 105 ILE A C 1
ATOM 827 O O . ILE A 1 105 ? 3.107 5.328 13.914 1 95.44 105 ILE A O 1
ATOM 831 N N . ARG A 1 106 ? 3.135 7.574 14.008 1 94.19 106 ARG A N 1
ATOM 832 C CA . ARG A 1 106 ? 4.379 7.688 13.258 1 94.19 106 ARG A CA 1
ATOM 833 C C . ARG A 1 106 ? 5.531 7.012 14 1 94.19 106 ARG A C 1
ATOM 835 O O . ARG A 1 106 ? 6.328 6.293 13.398 1 94.19 106 ARG A O 1
ATOM 842 N N . ASP A 1 107 ? 5.605 7.246 15.266 1 95.88 107 ASP A N 1
ATOM 843 C CA . ASP A 1 107 ? 6.672 6.664 16.078 1 95.88 107 ASP A CA 1
ATOM 844 C C . ASP A 1 107 ? 6.586 5.141 16.094 1 95.88 107 ASP A C 1
ATOM 846 O O . ASP A 1 107 ? 7.609 4.457 16.047 1 95.88 107 ASP A O 1
ATOM 850 N N . ALA A 1 108 ? 5.371 4.652 16.172 1 94 108 ALA A N 1
ATOM 851 C CA . ALA A 1 108 ? 5.168 3.207 16.141 1 94 108 ALA A CA 1
ATOM 852 C C . ALA A 1 108 ? 5.637 2.617 14.82 1 94 108 ALA A C 1
ATOM 854 O O . ALA A 1 108 ? 6.281 1.566 14.789 1 94 108 ALA A O 1
ATOM 855 N N . GLY A 1 109 ? 5.316 3.256 13.742 1 91.56 109 GLY A N 1
ATOM 856 C CA . GLY A 1 109 ? 5.789 2.83 12.43 1 91.56 109 GLY A CA 1
ATOM 857 C C . GLY A 1 109 ? 7.301 2.842 12.312 1 91.56 109 GLY A C 1
ATOM 858 O O . GLY A 1 109 ? 7.891 1.904 11.773 1 91.56 109 GLY A O 1
ATOM 859 N N . VAL A 1 110 ? 7.883 3.859 12.828 1 93.44 110 VAL A N 1
ATOM 860 C CA . VAL A 1 110 ? 9.336 4.02 12.781 1 93.44 110 VAL A CA 1
ATOM 861 C C . VAL A 1 110 ? 10 2.91 13.594 1 93.44 110 VAL A C 1
ATOM 863 O O . VAL A 1 110 ? 10.984 2.316 13.156 1 93.44 110 VAL A O 1
ATOM 866 N N . ARG A 1 111 ? 9.453 2.611 14.711 1 91.5 111 ARG A N 1
ATOM 867 C CA . ARG A 1 111 ? 9.992 1.553 15.555 1 91.5 111 ARG A CA 1
ATOM 868 C C . ARG A 1 111 ? 9.93 0.202 14.852 1 91.5 111 ARG A C 1
ATOM 870 O O . ARG A 1 111 ? 10.875 -0.585 14.922 1 91.5 111 ARG A O 1
ATOM 877 N N . GLY A 1 112 ? 8.789 -0.082 14.266 1 86.5 112 GLY A N 1
ATOM 878 C CA . GLY A 1 112 ? 8.664 -1.309 13.492 1 86.5 112 GLY A CA 1
ATOM 879 C C . GLY A 1 112 ? 9.688 -1.417 12.375 1 86.5 112 GLY A C 1
ATOM 880 O O . GLY A 1 112 ? 10.289 -2.475 12.18 1 86.5 112 GLY A O 1
ATOM 881 N N . MET A 1 113 ? 9.906 -0.367 11.695 1 88.12 113 MET A N 1
ATOM 882 C CA . MET A 1 113 ? 10.875 -0.338 10.602 1 88.12 113 MET A CA 1
ATOM 883 C C . MET A 1 113 ? 12.297 -0.505 11.125 1 88.12 113 MET A C 1
ATOM 885 O O . MET A 1 113 ? 13.109 -1.189 10.508 1 88.12 113 MET A O 1
ATOM 889 N N . GLN A 1 114 ? 12.539 0.178 12.234 1 92 114 GLN A N 1
ATOM 890 C CA . GLN A 1 114 ? 13.859 0.062 12.852 1 92 114 GLN A CA 1
ATOM 891 C C . GLN A 1 114 ? 14.18 -1.389 13.195 1 92 114 GLN A C 1
ATOM 893 O O . GLN A 1 114 ? 15.297 -1.854 12.977 1 92 114 GLN A O 1
ATOM 898 N N . ALA A 1 115 ? 13.188 -2.049 13.711 1 90.25 115 ALA A N 1
ATOM 899 C CA . ALA A 1 115 ? 13.375 -3.455 14.055 1 90.25 115 ALA A CA 1
ATOM 900 C C . ALA A 1 115 ? 13.578 -4.305 12.805 1 90.25 115 ALA A C 1
ATOM 902 O O . ALA A 1 115 ? 14.469 -5.164 12.766 1 90.25 115 ALA A O 1
ATOM 903 N N . ALA A 1 116 ? 12.844 -4.062 11.773 1 88.56 116 ALA A N 1
ATOM 904 C CA . ALA A 1 116 ? 12.883 -4.84 10.539 1 88.56 116 ALA A CA 1
ATOM 905 C C . ALA A 1 116 ? 14.195 -4.625 9.789 1 88.56 116 ALA A C 1
ATOM 907 O O . ALA A 1 116 ? 14.672 -5.523 9.102 1 88.56 116 ALA A O 1
ATOM 908 N N . LEU A 1 117 ? 14.766 -3.422 9.961 1 94.25 117 LEU A N 1
ATOM 909 C CA . LEU A 1 117 ? 15.945 -3.07 9.18 1 94.25 117 LEU A CA 1
ATOM 910 C C . LEU A 1 117 ? 17.172 -2.908 10.086 1 94.25 117 LEU A C 1
ATOM 912 O O . LEU A 1 117 ? 18.094 -2.178 9.75 1 94.25 117 LEU A O 1
ATOM 916 N N . ALA A 1 118 ? 17.156 -3.49 11.188 1 93.25 118 ALA A N 1
ATOM 917 C CA . ALA A 1 118 ? 18.172 -3.332 12.227 1 93.25 118 ALA A CA 1
ATOM 918 C C . ALA A 1 118 ? 19.562 -3.746 11.719 1 93.25 118 ALA A C 1
ATOM 920 O O . ALA A 1 118 ? 20.578 -3.232 12.18 1 93.25 118 ALA A O 1
ATOM 921 N N . ALA A 1 119 ? 19.641 -4.602 10.719 1 95.19 119 ALA A N 1
ATOM 922 C CA . ALA A 1 119 ? 20.906 -5.16 10.258 1 95.19 119 ALA A CA 1
ATOM 923 C C . ALA A 1 119 ? 21.484 -4.332 9.109 1 95.19 119 ALA A C 1
ATOM 925 O O . ALA A 1 119 ? 22.578 -4.625 8.609 1 95.19 119 ALA A O 1
ATOM 926 N N . TRP A 1 120 ? 20.812 -3.354 8.703 1 96.56 120 TRP A N 1
ATOM 927 C CA . TRP A 1 120 ? 21.25 -2.545 7.57 1 96.56 120 TRP A CA 1
ATOM 928 C C . TRP A 1 120 ? 22.328 -1.553 8 1 96.56 120 TRP A C 1
ATOM 930 O O . TRP A 1 120 ? 22.266 -0.988 9.094 1 96.56 120 TRP A O 1
ATOM 940 N N . SER A 1 121 ? 23.266 -1.247 7.207 1 96.5 121 SER A N 1
ATOM 941 C CA . SER A 1 121 ? 24.25 -0.203 7.457 1 96.5 121 SER A CA 1
ATOM 942 C C . SER A 1 121 ? 23.641 1.186 7.32 1 96.5 121 SER A C 1
ATOM 944 O O . SER A 1 121 ? 22.688 1.379 6.555 1 96.5 121 SER A O 1
ATOM 946 N N . PRO A 1 122 ? 24.219 2.139 8.016 1 95.06 122 PRO A N 1
ATOM 947 C CA . PRO A 1 122 ? 23.734 3.514 7.852 1 95.06 122 PRO A CA 1
ATOM 948 C C . PRO A 1 122 ? 23.844 4.008 6.41 1 95.06 122 PRO A C 1
ATOM 950 O O . PRO A 1 122 ? 23.016 4.785 5.953 1 95.06 122 PRO A O 1
ATOM 953 N N . GLU A 1 123 ? 24.828 3.498 5.762 1 96.06 123 GLU A N 1
ATOM 954 C CA . GLU A 1 123 ? 25.031 3.895 4.371 1 96.06 123 GLU A CA 1
ATOM 955 C C . GLU A 1 123 ? 23.906 3.367 3.48 1 96.06 123 GLU A C 1
ATOM 957 O O . GLU A 1 123 ? 23.344 4.113 2.678 1 96.06 123 GLU A O 1
ATOM 962 N N . ASP A 1 124 ? 23.547 2.094 3.617 1 95.88 124 ASP A N 1
ATOM 963 C CA . ASP A 1 124 ? 22.469 1.503 2.832 1 95.88 124 ASP A CA 1
ATOM 964 C C . ASP A 1 124 ? 21.125 2.17 3.145 1 95.88 124 ASP A C 1
ATOM 966 O O . ASP A 1 124 ? 20.328 2.432 2.24 1 95.88 124 ASP A O 1
ATOM 970 N N . LEU A 1 125 ? 20.953 2.473 4.41 1 95.44 125 LEU A N 1
ATOM 971 C CA . LEU A 1 125 ? 19.719 3.131 4.828 1 95.44 125 LEU A CA 1
ATOM 972 C C . LEU A 1 125 ? 19.625 4.527 4.223 1 95.44 125 LEU A C 1
ATOM 974 O O . LEU A 1 125 ? 18.547 4.934 3.768 1 95.44 125 LEU A O 1
ATOM 978 N N . GLY A 1 126 ? 20.719 5.242 4.266 1 95.38 126 GLY A N 1
ATOM 979 C CA . GLY A 1 126 ? 20.75 6.566 3.664 1 95.38 126 GLY A CA 1
ATOM 980 C C . GLY A 1 126 ? 20.469 6.551 2.174 1 95.38 126 GLY A C 1
ATOM 981 O O . GLY A 1 126 ? 19.688 7.367 1.67 1 95.38 126 GLY A O 1
ATOM 982 N N . GLN A 1 127 ? 21.047 5.598 1.467 1 95.5 127 GLN A N 1
ATOM 983 C CA . GLN A 1 127 ? 20.844 5.461 0.03 1 95.5 127 GLN A CA 1
ATOM 984 C C . GLN A 1 127 ? 19.391 5.078 -0.275 1 95.5 127 GLN A C 1
ATOM 986 O O . GLN A 1 127 ? 18.781 5.621 -1.201 1 95.5 127 GLN A O 1
ATOM 991 N N . LEU A 1 128 ? 18.859 4.152 0.494 1 95.31 128 LEU A N 1
ATOM 992 C CA . LEU A 1 128 ? 17.469 3.752 0.325 1 95.31 128 LEU A CA 1
ATOM 993 C C . LEU A 1 128 ? 16.531 4.938 0.53 1 95.31 128 LEU A C 1
ATOM 995 O O . LEU A 1 128 ? 15.617 5.16 -0.267 1 95.31 128 LEU A O 1
ATOM 999 N N . ALA A 1 129 ? 16.812 5.68 1.604 1 94.69 129 ALA A N 1
ATOM 1000 C CA . ALA A 1 129 ? 15.977 6.832 1.925 1 94.69 129 ALA A CA 1
ATOM 1001 C C . ALA A 1 129 ? 15.93 7.816 0.76 1 94.69 129 ALA A C 1
ATOM 1003 O O . ALA A 1 129 ? 14.852 8.266 0.363 1 94.69 129 ALA A O 1
ATOM 1004 N N . VAL A 1 130 ? 17.031 8.062 0.169 1 95 130 VAL A N 1
ATOM 1005 C CA . VAL A 1 130 ? 17.125 9.047 -0.91 1 95 130 VAL A CA 1
ATOM 1006 C C . VAL A 1 130 ? 16.406 8.523 -2.146 1 95 130 VAL A C 1
ATOM 1008 O O . VAL A 1 130 ? 15.555 9.227 -2.715 1 95 130 VAL A O 1
ATOM 1011 N N . LEU A 1 131 ? 16.719 7.34 -2.555 1 95.06 131 LEU A N 1
ATOM 1012 C CA . LEU A 1 131 ? 16.172 6.773 -3.781 1 95.06 131 LEU A CA 1
ATOM 1013 C C . LEU A 1 131 ? 14.68 6.504 -3.633 1 95.06 131 LEU A C 1
ATOM 1015 O O . LEU A 1 131 ? 13.906 6.738 -4.566 1 95.06 131 LEU A O 1
ATOM 1019 N N . PHE A 1 132 ? 14.297 6.043 -2.473 1 92.62 132 PHE A N 1
ATOM 1020 C CA . PHE A 1 132 ? 12.891 5.723 -2.217 1 92.62 132 PHE A CA 1
ATOM 1021 C C . PHE A 1 132 ? 12.039 6.984 -2.209 1 92.62 132 PHE A C 1
ATOM 1023 O O . PHE A 1 132 ? 10.977 7.023 -2.82 1 92.62 132 PHE A O 1
ATOM 1030 N N . HIS A 1 133 ? 12.469 7.984 -1.543 1 91.69 133 HIS A N 1
ATOM 1031 C CA . HIS A 1 133 ? 11.766 9.258 -1.53 1 91.69 133 HIS A CA 1
ATOM 1032 C C . HIS A 1 133 ? 11.617 9.82 -2.941 1 91.69 133 HIS A C 1
ATOM 1034 O O . HIS A 1 133 ? 10.539 10.305 -3.311 1 91.69 133 HIS A O 1
ATOM 1040 N N . ARG A 1 134 ? 12.695 9.766 -3.65 1 93.81 134 ARG A N 1
ATOM 1041 C CA . ARG A 1 134 ? 12.648 10.25 -5.027 1 93.81 134 ARG A CA 1
ATOM 1042 C C . ARG A 1 134 ? 11.648 9.453 -5.855 1 93.81 134 ARG A C 1
ATOM 1044 O O . ARG A 1 134 ? 10.898 10.016 -6.652 1 93.81 134 ARG A O 1
ATOM 1051 N N . MET A 1 135 ? 11.594 8.148 -5.691 1 92.5 135 MET A N 1
ATOM 1052 C CA . MET A 1 135 ? 10.664 7.289 -6.418 1 92.5 135 MET A CA 1
ATOM 1053 C C . MET A 1 135 ? 9.219 7.672 -6.113 1 92.5 135 MET A C 1
ATOM 1055 O O . MET A 1 135 ? 8.398 7.797 -7.023 1 92.5 135 MET A O 1
ATOM 1059 N N . VAL A 1 136 ? 8.938 7.871 -4.863 1 87.75 136 VAL A N 1
ATOM 1060 C CA . VAL A 1 136 ? 7.578 8.203 -4.449 1 87.75 136 VAL A CA 1
ATOM 1061 C C . VAL A 1 136 ? 7.168 9.547 -5.047 1 87.75 136 VAL A C 1
ATOM 1063 O O . VAL A 1 136 ? 6.059 9.688 -5.566 1 87.75 136 VAL A O 1
ATOM 1066 N N . ASP A 1 137 ? 8.062 10.469 -5.02 1 87.81 137 ASP A N 1
ATOM 1067 C CA . ASP A 1 137 ? 7.781 11.789 -5.578 1 87.81 137 ASP A CA 1
ATOM 1068 C C . ASP A 1 137 ? 7.465 11.695 -7.066 1 87.81 137 ASP A C 1
ATOM 1070 O O . ASP A 1 137 ? 6.492 12.289 -7.539 1 87.81 137 ASP A O 1
ATOM 1074 N N . ASP A 1 138 ? 8.273 10.984 -7.754 1 89.88 138 ASP A N 1
ATOM 1075 C CA . ASP A 1 138 ? 8.086 10.875 -9.195 1 89.88 138 ASP A CA 1
ATOM 1076 C C . ASP A 1 138 ? 6.832 10.078 -9.531 1 89.88 138 ASP A C 1
ATOM 1078 O O . ASP A 1 138 ? 6.145 10.367 -10.508 1 89.88 138 ASP A O 1
ATOM 1082 N N . PHE A 1 139 ? 6.508 9.117 -8.742 1 82.94 139 PHE A N 1
ATOM 1083 C CA . PHE A 1 139 ? 5.289 8.344 -8.938 1 82.94 139 PHE A CA 1
ATOM 1084 C C . PHE A 1 139 ? 4.055 9.211 -8.727 1 82.94 139 PHE A C 1
ATOM 1086 O O . PHE A 1 139 ? 3.102 9.148 -9.5 1 82.94 139 PHE A O 1
ATOM 1093 N N . LEU A 1 140 ? 4.07 9.938 -7.668 1 77.88 140 LEU A N 1
ATOM 1094 C CA . LEU A 1 140 ? 2.945 10.812 -7.355 1 77.88 140 LEU A CA 1
ATOM 1095 C C . LEU A 1 140 ? 2.762 11.867 -8.438 1 77.88 140 LEU A C 1
ATOM 1097 O O . LEU A 1 140 ? 1.633 12.188 -8.82 1 77.88 140 LEU A O 1
ATOM 1101 N N . ALA A 1 141 ? 3.838 12.406 -8.891 1 82.38 141 ALA A N 1
ATOM 1102 C CA . ALA A 1 141 ? 3.775 13.398 -9.961 1 82.38 141 ALA A CA 1
ATOM 1103 C C . ALA A 1 141 ? 3.186 12.805 -11.234 1 82.38 141 ALA A C 1
ATOM 1105 O O . ALA A 1 141 ? 2.395 13.453 -11.922 1 82.38 141 ALA A O 1
ATOM 1106 N N . TYR A 1 142 ? 3.619 11.625 -11.508 1 80.88 142 TYR A N 1
ATOM 1107 C CA . TYR A 1 142 ? 3.109 10.938 -12.688 1 80.88 142 TYR A CA 1
ATOM 1108 C C . TYR A 1 142 ? 1.617 10.656 -12.555 1 80.88 142 TYR A C 1
ATOM 1110 O O . TYR A 1 142 ? 0.86 10.828 -13.508 1 80.88 142 TYR A O 1
ATOM 1118 N N . ALA A 1 143 ? 1.153 10.18 -11.383 1 74.56 143 ALA A N 1
ATOM 1119 C CA . ALA A 1 143 ? -0.252 9.859 -11.141 1 74.56 143 ALA A CA 1
ATOM 1120 C C . ALA A 1 143 ? -1.126 11.102 -11.273 1 74.56 143 ALA A C 1
ATOM 1122 O O . ALA A 1 143 ? -2.262 11.023 -11.75 1 74.56 143 ALA A O 1
ATOM 1123 N N . GLU A 1 144 ? -0.685 12.172 -10.836 1 72.75 144 GLU A N 1
ATOM 1124 C CA . GLU A 1 144 ? -1.416 13.43 -10.93 1 72.75 144 GLU A CA 1
ATOM 1125 C C . GLU A 1 144 ? -1.544 13.883 -12.383 1 72.75 144 GLU A C 1
ATOM 1127 O O . GLU A 1 144 ? -2.586 14.406 -12.781 1 72.75 144 GLU A O 1
ATOM 1132 N N . THR A 1 145 ? -0.485 13.688 -13.07 1 72.62 145 THR A N 1
ATOM 1133 C CA . THR A 1 145 ? -0.491 14.094 -14.477 1 72.62 145 THR A CA 1
ATOM 1134 C C . THR A 1 145 ? -1.473 13.242 -15.281 1 72.62 145 THR A C 1
ATOM 1136 O O . THR A 1 145 ? -2.191 13.758 -16.141 1 72.62 145 THR A O 1
ATOM 1139 N N . GLU A 1 146 ? -1.529 11.969 -15.008 1 67.75 146 GLU A N 1
ATOM 1140 C CA . GLU A 1 146 ? -2.434 11.062 -15.711 1 67.75 146 GLU A CA 1
ATOM 1141 C C . GLU A 1 146 ? -3.885 11.312 -15.305 1 67.75 146 GLU A C 1
ATOM 1143 O O . GLU A 1 146 ? -4.797 11.156 -16.125 1 67.75 146 GLU A O 1
ATOM 1148 N N . ALA A 1 147 ? -4.055 11.5 -14.07 1 63.72 147 ALA A N 1
ATOM 1149 C CA . ALA A 1 147 ? -5.402 11.812 -13.594 1 63.72 147 ALA A CA 1
ATOM 1150 C C . ALA A 1 147 ? -5.941 13.07 -14.273 1 63.72 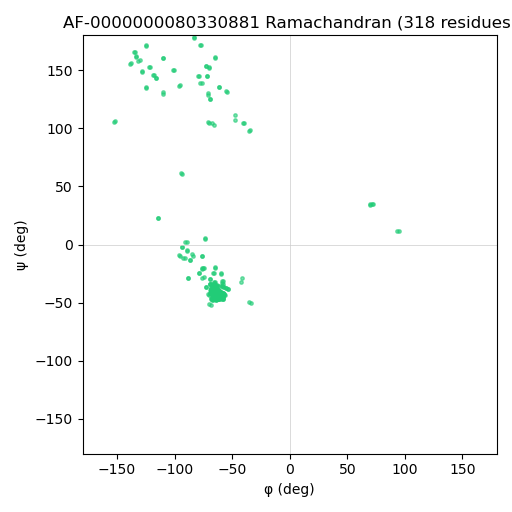147 ALA A C 1
ATOM 1152 O O . ALA A 1 147 ? -7.137 13.156 -14.562 1 63.72 147 ALA A O 1
ATOM 1153 N N . GLU A 1 148 ? -5.094 13.984 -14.391 1 61.38 148 GLU A N 1
ATOM 1154 C CA . GLU A 1 148 ? -5.492 15.219 -15.062 1 61.38 148 GLU A CA 1
ATOM 1155 C C . GLU A 1 148 ? -5.781 14.977 -16.547 1 61.38 148 GLU A C 1
ATOM 1157 O O . GLU A 1 148 ? -6.625 15.648 -17.125 1 61.38 148 GLU A O 1
ATOM 1162 N N . ALA A 1 149 ? -4.965 14.086 -17.125 1 58.5 149 ALA A N 1
ATOM 1163 C CA . ALA A 1 149 ? -5.113 13.797 -18.547 1 58.5 149 ALA A CA 1
ATOM 1164 C C . ALA A 1 149 ? -6.344 12.922 -18.797 1 58.5 149 ALA A C 1
ATOM 1166 O O . ALA A 1 149 ? -6.852 12.875 -19.922 1 58.5 149 ALA A O 1
ATOM 1167 N N . ALA A 1 150 ? -6.699 12.18 -17.875 1 55.38 150 ALA A N 1
ATOM 1168 C CA . ALA A 1 150 ? -7.883 11.344 -18.078 1 55.38 150 ALA A CA 1
ATOM 1169 C C . ALA A 1 150 ? -9.148 12.195 -18.172 1 55.38 150 ALA A C 1
ATOM 1171 O O . ALA A 1 150 ? -9.367 13.086 -17.344 1 55.38 150 ALA A O 1
ATOM 1172 N N . PRO A 1 151 ? -9.656 12.359 -19.312 1 50.62 151 PRO A N 1
ATOM 1173 C CA . PRO A 1 151 ? -10.773 13.273 -19.562 1 50.62 151 PRO A CA 1
ATOM 1174 C C . PRO A 1 151 ? -11.766 13.336 -18.406 1 50.62 151 PRO A C 1
ATOM 1176 O O . PRO A 1 151 ? -12.453 14.344 -18.234 1 50.62 151 PRO A O 1
ATOM 1179 N N . GLY A 1 152 ? -12.234 12.227 -17.891 1 44.44 152 GLY A N 1
ATOM 1180 C CA . GLY A 1 152 ? -13.422 12.195 -17.047 1 44.44 152 GLY A CA 1
ATOM 1181 C C . GLY A 1 152 ? -13.172 12.75 -15.656 1 44.44 152 GLY A C 1
ATOM 1182 O O . GLY A 1 152 ? -13.945 12.492 -14.734 1 44.44 152 GLY A O 1
ATOM 1183 N N . SER A 1 153 ? -12.141 13.234 -15.352 1 43.84 153 SER A N 1
ATOM 1184 C CA . SER A 1 153 ? -12.164 13.82 -14.023 1 43.84 153 SER A CA 1
ATOM 1185 C C . SER A 1 153 ? -13.406 14.688 -13.828 1 43.84 153 SER A C 1
ATOM 1187 O O . SER A 1 153 ? -13.734 15.516 -14.68 1 43.84 153 SER A O 1
ATOM 1189 N N . LEU A 1 154 ? -14.281 14.141 -13.039 1 36.78 154 LEU A N 1
ATOM 1190 C CA . LEU A 1 154 ? -15.602 14.672 -12.734 1 36.78 154 LEU A CA 1
ATOM 1191 C C . LEU A 1 154 ? -15.547 16.172 -12.523 1 36.78 154 LEU A C 1
ATOM 1193 O O . LEU A 1 154 ? -16.578 16.859 -12.617 1 36.78 154 LEU A O 1
ATOM 1197 N N . ALA A 1 155 ? -14.438 16.719 -12.062 1 40.28 155 ALA A N 1
ATOM 1198 C CA . ALA A 1 155 ? -14.539 18.156 -11.805 1 40.28 155 ALA A CA 1
ATOM 1199 C C . ALA A 1 155 ? -14.812 18.922 -13.102 1 40.28 155 ALA A C 1
ATOM 1201 O O . ALA A 1 155 ? -15.469 19.969 -13.086 1 40.28 155 ALA A O 1
ATOM 1202 N N . ASP A 1 156 ? -14.273 18.5 -14.156 1 36.81 156 ASP A N 1
ATOM 1203 C CA . ASP A 1 156 ? -14.508 19.25 -15.391 1 36.81 156 ASP A CA 1
ATOM 1204 C C . ASP A 1 156 ? -15.906 18.969 -15.938 1 36.81 156 ASP A C 1
ATOM 1206 O O . ASP A 1 156 ? -16.344 19.609 -16.906 1 36.81 156 ASP A O 1
ATOM 1210 N N . ALA A 1 157 ? -16.531 17.828 -15.523 1 37.94 157 ALA A N 1
ATOM 1211 C CA . ALA A 1 157 ? -17.891 17.609 -16.016 1 37.94 157 ALA A CA 1
ATOM 1212 C C . ALA A 1 157 ? -18.891 18.484 -15.273 1 37.94 157 ALA A C 1
ATOM 1214 O O . ALA A 1 157 ? -20.109 18.359 -15.469 1 37.94 157 ALA A O 1
ATOM 1215 N N . LEU A 1 158 ? -18.422 19.109 -14.219 1 33.66 158 LEU A N 1
ATOM 1216 C CA . LEU A 1 158 ? -19.438 19.953 -13.594 1 33.66 158 LEU A CA 1
ATOM 1217 C C . LEU A 1 158 ? -19.75 21.156 -14.469 1 33.66 158 LEU A C 1
ATOM 1219 O O . LEU A 1 158 ? -18.844 21.844 -14.938 1 33.66 158 LEU A O 1
ATOM 1223 N N . PRO A 1 159 ? -20.781 21.094 -15.062 1 35.81 159 PRO A N 1
ATOM 1224 C CA . PRO A 1 159 ? -21.281 22.203 -15.867 1 35.81 159 PRO A CA 1
ATOM 1225 C C . PRO A 1 159 ? -21.031 23.562 -15.195 1 35.81 159 PRO A C 1
ATOM 1227 O O . PRO A 1 159 ? -21.016 23.656 -13.969 1 35.81 159 PRO A O 1
ATOM 1230 N N . GLU A 1 160 ? -20.078 24.328 -15.633 1 34.81 160 GLU A N 1
ATOM 1231 C CA . GLU A 1 160 ? -20.125 25.75 -15.266 1 34.81 160 GLU A CA 1
ATOM 1232 C C . GLU A 1 160 ? -21.562 26.25 -15.188 1 34.81 160 GLU A C 1
ATOM 1234 O O . GLU A 1 160 ? -22.328 26.125 -16.156 1 34.81 160 GLU A O 1
ATOM 1239 N N . ALA A 1 161 ? -22.141 26.328 -14.055 1 31.98 161 ALA A N 1
ATOM 1240 C CA . ALA A 1 161 ? -23.359 27.141 -13.977 1 31.98 161 ALA A CA 1
ATOM 1241 C C . ALA A 1 161 ? -23.062 28.609 -14.266 1 31.98 161 ALA A C 1
ATOM 1243 O O . ALA A 1 161 ? -22.016 29.125 -13.891 1 31.98 161 ALA A O 1
ATOM 1244 N N . MET B 1 1 ? 15.414 6.852 9.383 1 87.06 1 MET B N 1
ATOM 1245 C CA . MET B 1 1 ? 14.32 5.891 9.484 1 87.06 1 MET B CA 1
ATOM 1246 C C . MET B 1 1 ? 12.977 6.574 9.273 1 87.06 1 MET B C 1
ATOM 1248 O O . MET B 1 1 ? 12.102 6.043 8.578 1 87.06 1 MET B O 1
ATOM 1252 N N . SER B 1 2 ? 12.922 7.883 9.672 1 85.5 2 SER B N 1
ATOM 1253 C CA . SER B 1 2 ? 11.68 8.633 9.539 1 85.5 2 SER B CA 1
ATOM 1254 C C . SER B 1 2 ? 11.336 8.891 8.078 1 85.5 2 SER B C 1
ATOM 1256 O O . SER B 1 2 ? 10.172 8.805 7.684 1 85.5 2 SER B O 1
ATOM 1258 N N . GLU B 1 3 ? 12.375 9.07 7.328 1 86.88 3 GLU B N 1
ATOM 1259 C CA . GLU B 1 3 ? 12.148 9.352 5.91 1 86.88 3 GLU B CA 1
ATOM 1260 C C . GLU B 1 3 ? 11.688 8.102 5.168 1 86.88 3 GLU B C 1
ATOM 1262 O O . GLU B 1 3 ? 10.852 8.18 4.27 1 86.88 3 GLU B O 1
ATOM 1267 N N . ILE B 1 4 ? 12.227 7.004 5.57 1 90.31 4 ILE B N 1
ATOM 1268 C CA . ILE B 1 4 ? 11.852 5.738 4.949 1 90.31 4 ILE B CA 1
ATOM 1269 C C . ILE B 1 4 ? 10.422 5.379 5.324 1 90.31 4 ILE B C 1
ATOM 1271 O O . ILE B 1 4 ? 9.625 4.977 4.465 1 90.31 4 ILE B O 1
ATOM 1275 N N . GLU B 1 5 ? 10.117 5.598 6.547 1 89.44 5 GLU B N 1
ATOM 1276 C CA . GLU B 1 5 ? 8.766 5.344 7.02 1 89.44 5 GLU B CA 1
ATOM 1277 C C . GLU B 1 5 ? 7.75 6.23 6.305 1 89.44 5 GLU B C 1
ATOM 1279 O O . GLU B 1 5 ? 6.684 5.762 5.902 1 89.44 5 GLU B O 1
ATOM 1284 N N . ARG B 1 6 ? 8.102 7.512 6.148 1 87.5 6 ARG B N 1
ATOM 1285 C CA . ARG B 1 6 ? 7.223 8.453 5.469 1 87.5 6 ARG B CA 1
ATOM 1286 C C . ARG B 1 6 ? 6.992 8.031 4.02 1 87.5 6 ARG B C 1
ATOM 1288 O O . ARG B 1 6 ? 5.859 8.055 3.533 1 87.5 6 ARG B O 1
ATOM 1295 N N . ALA B 1 7 ? 8.07 7.629 3.33 1 87.25 7 ALA B N 1
ATOM 1296 C CA . ALA B 1 7 ? 7.98 7.191 1.94 1 87.25 7 ALA B CA 1
ATOM 1297 C C . ALA B 1 7 ? 7.141 5.922 1.82 1 87.25 7 ALA B C 1
ATOM 1299 O O . ALA B 1 7 ? 6.312 5.801 0.914 1 87.25 7 ALA B O 1
ATOM 1300 N N . LEU B 1 8 ? 7.344 5.031 2.727 1 87 8 LEU B N 1
ATOM 1301 C CA . LEU B 1 8 ? 6.605 3.773 2.729 1 87 8 LEU B CA 1
ATOM 1302 C C . LEU B 1 8 ? 5.117 4.016 2.941 1 87 8 LEU B C 1
ATOM 1304 O O . LEU B 1 8 ? 4.281 3.412 2.264 1 87 8 LEU B O 1
ATOM 1308 N N . TYR B 1 9 ? 4.785 4.875 3.832 1 84.12 9 TYR B N 1
ATOM 1309 C CA . TYR B 1 9 ? 3.391 5.207 4.105 1 84.12 9 TYR B CA 1
ATOM 1310 C C . TYR B 1 9 ? 2.727 5.824 2.877 1 84.12 9 TYR B C 1
ATOM 1312 O O . TYR B 1 9 ? 1.582 5.5 2.555 1 84.12 9 TYR B O 1
ATOM 1320 N N . ARG B 1 10 ? 3.439 6.695 2.232 1 82.31 10 ARG B N 1
ATOM 1321 C CA . ARG B 1 10 ? 2.902 7.367 1.054 1 82.31 10 ARG B CA 1
ATOM 1322 C C . ARG B 1 10 ? 2.635 6.375 -0.071 1 82.31 10 ARG B C 1
ATOM 1324 O O . ARG B 1 10 ? 1.619 6.469 -0.763 1 82.31 10 ARG B O 1
ATOM 1331 N N . VAL B 1 11 ? 3.504 5.438 -0.204 1 80.38 11 VAL B N 1
ATOM 1332 C CA . VAL B 1 11 ? 3.334 4.418 -1.233 1 80.38 11 VAL B CA 1
ATOM 1333 C C . VAL B 1 11 ? 2.113 3.559 -0.915 1 80.38 11 VAL B C 1
ATOM 1335 O O . VAL B 1 11 ? 1.326 3.234 -1.806 1 80.38 11 VAL B O 1
ATOM 1338 N N . SER B 1 12 ? 2.041 3.143 0.301 1 77.38 12 SER B N 1
ATOM 1339 C CA . SER B 1 12 ? 0.937 2.295 0.74 1 77.38 12 SER B CA 1
ATOM 1340 C C . SER B 1 12 ? -0.405 2.994 0.548 1 77.38 12 SER B C 1
ATOM 1342 O O . SER B 1 12 ? -1.376 2.375 0.108 1 77.38 12 SER B O 1
ATOM 1344 N N . TYR B 1 13 ? -0.415 4.246 0.848 1 74.31 13 TYR B N 1
ATOM 1345 C CA . TYR B 1 13 ? -1.625 5.047 0.69 1 74.31 13 TYR B CA 1
ATOM 1346 C C . TYR B 1 13 ? -2.021 5.152 -0.777 1 74.31 13 TYR B C 1
ATOM 1348 O O . TYR B 1 13 ? -3.193 4.992 -1.123 1 74.31 13 TYR B O 1
ATOM 1356 N N . LEU B 1 14 ? -1.12 5.387 -1.701 1 69.31 14 LEU B N 1
ATOM 1357 C CA . LEU B 1 14 ? -1.374 5.562 -3.127 1 69.31 14 LEU B CA 1
ATOM 1358 C C . LEU B 1 14 ? -1.915 4.281 -3.746 1 69.31 14 LEU B C 1
ATOM 1360 O O . LEU B 1 14 ? -2.746 4.328 -4.656 1 69.31 14 LEU B O 1
ATOM 1364 N N . SER B 1 15 ? -1.462 3.223 -3.199 1 69.12 15 SER B N 1
ATOM 1365 C CA . SER B 1 15 ? -1.854 1.939 -3.775 1 69.12 15 SER B CA 1
ATOM 1366 C C . SER B 1 15 ? -3.293 1.589 -3.416 1 69.12 15 SER B C 1
ATOM 1368 O O . SER B 1 15 ? -3.912 0.743 -4.066 1 69.12 15 SER B O 1
ATOM 1370 N N . THR B 1 16 ? -3.814 2.193 -2.391 1 64.56 16 THR B N 1
ATOM 1371 C CA . THR B 1 16 ? -5.168 1.877 -1.944 1 64.56 16 THR B CA 1
ATOM 1372 C C . THR B 1 16 ? -6.191 2.766 -2.645 1 64.56 16 THR B C 1
ATOM 1374 O O . THR B 1 16 ? -7.398 2.562 -2.502 1 64.56 16 THR B O 1
ATOM 1377 N N . ARG B 1 17 ? -5.691 3.697 -3.41 1 70.06 17 ARG B N 1
ATOM 1378 C CA . ARG B 1 17 ? -6.602 4.59 -4.117 1 70.06 17 ARG B CA 1
ATOM 1379 C C . ARG B 1 17 ? -7.324 3.855 -5.242 1 70.06 17 ARG B C 1
ATOM 1381 O O . ARG B 1 17 ? -6.691 3.186 -6.062 1 70.06 17 ARG B O 1
ATOM 1388 N N . THR B 1 18 ? -8.664 3.992 -5.219 1 66.81 18 THR B N 1
ATOM 1389 C CA . THR B 1 18 ? -9.516 3.357 -6.215 1 66.81 18 THR B CA 1
ATOM 1390 C C . THR B 1 18 ? -9.117 3.785 -7.625 1 66.81 18 THR B C 1
ATOM 1392 O O . THR B 1 18 ? -9.094 2.965 -8.547 1 66.81 18 THR B O 1
ATOM 1395 N N . ARG B 1 19 ? -8.75 4.938 -7.766 1 72.94 19 ARG B N 1
ATOM 1396 C CA . ARG B 1 19 ? -8.406 5.465 -9.078 1 72.94 19 ARG B CA 1
ATOM 1397 C C . ARG B 1 19 ? -7.191 4.75 -9.656 1 72.94 19 ARG B C 1
ATOM 1399 O O . ARG B 1 19 ? -7.133 4.48 -10.859 1 72.94 19 ARG B O 1
ATOM 1406 N N . GLN B 1 20 ? -6.297 4.422 -8.875 1 78.12 20 GLN B N 1
ATOM 1407 C CA . GLN B 1 20 ? -5.086 3.75 -9.336 1 78.12 20 GLN B CA 1
ATOM 1408 C C . GLN B 1 20 ? -5.387 2.332 -9.812 1 78.12 20 GLN B C 1
ATOM 1410 O O . GLN B 1 20 ? -4.844 1.881 -10.82 1 78.12 20 GLN B O 1
ATOM 1415 N N . HIS B 1 21 ? -6.199 1.68 -9.164 1 83.75 21 HIS B N 1
ATOM 1416 C CA . HIS B 1 21 ? -6.605 0.341 -9.578 1 83.75 21 HIS B CA 1
ATOM 1417 C C . HIS B 1 21 ? -7.332 0.375 -10.914 1 83.75 21 HIS B C 1
ATOM 1419 O O . HIS B 1 21 ? -7.02 -0.407 -11.812 1 83.75 21 HIS B O 1
ATOM 1425 N N . ASP B 1 22 ? -8.227 1.271 -11 1 84.88 22 ASP B N 1
ATOM 1426 C CA . ASP B 1 22 ? -9.008 1.375 -12.227 1 84.88 22 ASP B CA 1
ATOM 1427 C C . ASP B 1 22 ? -8.102 1.645 -13.43 1 84.88 22 ASP B C 1
ATOM 1429 O O . ASP B 1 22 ? -8.305 1.07 -14.5 1 84.88 22 ASP B O 1
ATOM 1433 N N . ARG B 1 23 ? -7.238 2.461 -13.203 1 83.56 23 ARG B N 1
ATOM 1434 C CA . ARG B 1 23 ? -6.305 2.779 -14.281 1 83.56 23 ARG B CA 1
ATOM 1435 C C . ARG B 1 23 ? -5.488 1.555 -14.68 1 83.56 23 ARG B C 1
ATOM 1437 O O . ARG B 1 23 ? -5.301 1.287 -15.867 1 83.56 23 ARG B O 1
ATOM 1444 N N . LEU B 1 24 ? -4.992 0.862 -13.758 1 88 24 LEU B N 1
ATOM 1445 C CA . LEU B 1 24 ? -4.211 -0.342 -14.008 1 88 24 LEU B CA 1
ATOM 1446 C C . LEU B 1 24 ? -5.027 -1.374 -14.773 1 88 24 LEU B C 1
ATOM 1448 O O . LEU B 1 24 ? -4.531 -1.983 -15.727 1 88 24 LEU B O 1
ATOM 1452 N N . MET B 1 25 ? -6.238 -1.516 -14.352 1 92.75 25 MET B N 1
ATOM 1453 C CA . MET B 1 25 ? -7.105 -2.488 -15.016 1 92.75 25 MET B CA 1
ATOM 1454 C C . MET B 1 25 ? -7.422 -2.059 -16.438 1 92.75 25 MET B C 1
ATOM 1456 O O . MET B 1 25 ? -7.488 -2.895 -17.344 1 92.75 25 MET B O 1
ATOM 1460 N N . ALA B 1 26 ? -7.609 -0.839 -16.609 1 90.5 26 ALA B N 1
ATOM 1461 C CA . ALA B 1 26 ? -7.863 -0.316 -17.953 1 90.5 26 ALA B CA 1
ATOM 1462 C C . ALA B 1 26 ? -6.66 -0.547 -18.859 1 90.5 26 ALA B C 1
ATOM 1464 O O . ALA B 1 26 ? -6.82 -0.968 -20.016 1 90.5 26 ALA B O 1
ATOM 1465 N N . LEU B 1 27 ? -5.543 -0.302 -18.391 1 90 27 LEU B N 1
ATOM 1466 C CA . LEU B 1 27 ? -4.32 -0.49 -19.172 1 90 27 LEU B CA 1
ATOM 1467 C C . LEU B 1 27 ? -4.078 -1.969 -19.453 1 90 27 LEU B C 1
ATOM 1469 O O . LEU B 1 27 ? -3.613 -2.326 -20.547 1 90 27 LEU B O 1
ATOM 1473 N N . ALA B 1 28 ? -4.398 -2.789 -18.516 1 95.31 28 ALA B N 1
ATOM 1474 C CA . ALA B 1 28 ? -4.18 -4.227 -18.641 1 95.31 28 ALA B CA 1
ATOM 1475 C C . ALA B 1 28 ? -5.266 -4.867 -19.5 1 95.31 28 ALA B C 1
ATOM 1477 O O . ALA B 1 28 ? -5.086 -5.977 -20.016 1 95.31 28 ALA B O 1
ATOM 1478 N N . GLY B 1 29 ? -6.434 -4.258 -19.578 1 95.25 29 GLY B N 1
ATOM 1479 C CA . GLY B 1 29 ? -7.566 -4.816 -20.297 1 95.25 29 GLY B CA 1
ATOM 1480 C C . GLY B 1 29 ? -8.188 -6.012 -19.609 1 95.25 29 GLY B C 1
ATOM 1481 O O . GLY B 1 29 ? -8.523 -7.008 -20.25 1 95.25 29 GLY B O 1
ATOM 1482 N N . VAL B 1 30 ? -8.195 -5.992 -18.297 1 95.5 30 VAL B N 1
ATOM 1483 C CA . VAL B 1 30 ? -8.75 -7.094 -17.531 1 95.5 30 VAL B CA 1
ATOM 1484 C C . VAL B 1 30 ? -9.82 -6.566 -16.578 1 95.5 30 VAL B C 1
ATOM 1486 O O . VAL B 1 30 ? -9.641 -5.523 -15.945 1 95.5 30 VAL B O 1
ATOM 1489 N N . PRO B 1 31 ? -10.938 -7.215 -16.469 1 94.62 31 PRO B N 1
ATOM 1490 C CA . PRO B 1 31 ? -12.047 -6.75 -15.633 1 94.62 31 PRO B CA 1
ATOM 1491 C C . PRO B 1 31 ? -12.023 -7.367 -14.242 1 94.62 31 PRO B C 1
ATOM 1493 O O . PRO B 1 31 ? -13 -8 -13.82 1 94.62 31 PRO B O 1
ATOM 1496 N N . LEU B 1 32 ? -11.031 -7.168 -13.453 1 94.94 32 LEU B N 1
ATOM 1497 C CA . LEU B 1 32 ? -10.914 -7.762 -12.125 1 94.94 32 LEU B CA 1
ATOM 1498 C C . LEU B 1 32 ? -10.93 -6.688 -11.047 1 94.94 32 LEU B C 1
ATOM 1500 O O . LEU B 1 32 ? -10.359 -5.609 -11.227 1 94.94 32 LEU B O 1
ATOM 1504 N N . ASP B 1 33 ? -11.531 -7.016 -10.008 1 91.75 33 ASP B N 1
ATOM 1505 C CA . ASP B 1 33 ? -11.477 -6.094 -8.875 1 91.75 33 ASP B CA 1
ATOM 1506 C C . ASP B 1 33 ? -10.188 -6.285 -8.07 1 91.75 33 ASP B C 1
ATOM 1508 O O . ASP B 1 33 ? -9.367 -7.145 -8.398 1 91.75 33 ASP B O 1
ATOM 1512 N N . ARG B 1 34 ? -10.031 -5.48 -7.059 1 88.38 34 ARG B N 1
ATOM 1513 C CA . ARG B 1 34 ? -8.773 -5.449 -6.312 1 88.38 34 ARG B CA 1
ATOM 1514 C C . ARG B 1 34 ? -8.492 -6.797 -5.656 1 88.38 34 ARG B C 1
ATOM 1516 O O . ARG B 1 34 ? -7.367 -7.293 -5.711 1 88.38 34 ARG B O 1
ATOM 1523 N N . ALA B 1 35 ? -9.5 -7.344 -5.004 1 87.38 35 ALA B N 1
ATOM 1524 C CA . ALA B 1 35 ? -9.312 -8.617 -4.309 1 87.38 35 ALA B CA 1
ATOM 1525 C C . ALA B 1 35 ? -8.922 -9.719 -5.285 1 87.38 35 ALA B C 1
ATOM 1527 O O . ALA B 1 35 ? -8.055 -10.539 -4.988 1 87.38 35 ALA B O 1
ATOM 1528 N N . ALA B 1 36 ? -9.539 -9.672 -6.375 1 92.69 36 ALA B N 1
ATOM 1529 C CA . ALA B 1 36 ? -9.25 -10.672 -7.402 1 92.69 36 ALA B CA 1
ATOM 1530 C C . ALA B 1 36 ? -7.824 -10.531 -7.922 1 92.69 36 ALA B C 1
ATOM 1532 O O . ALA B 1 36 ? -7.137 -11.531 -8.141 1 92.69 36 ALA B O 1
ATOM 1533 N N . VAL B 1 37 ? -7.383 -9.352 -8.125 1 92.25 37 VAL B N 1
ATOM 1534 C CA . VAL B 1 37 ? -6.043 -9.086 -8.633 1 92.25 37 VAL B CA 1
ATOM 1535 C C . VAL B 1 37 ? -5.004 -9.578 -7.629 1 92.25 37 VAL B C 1
ATOM 1537 O O . VAL B 1 37 ? -4.023 -10.227 -8.008 1 92.25 37 VAL B O 1
ATOM 1540 N N . VAL B 1 38 ? -5.203 -9.25 -6.426 1 88.94 38 VAL B N 1
ATOM 1541 C CA . VAL B 1 38 ? -4.281 -9.672 -5.375 1 88.94 38 VAL B CA 1
ATOM 1542 C C . VAL B 1 38 ? -4.184 -11.195 -5.348 1 88.94 38 VAL B C 1
ATOM 1544 O O . VAL B 1 38 ? -3.084 -11.758 -5.305 1 88.94 38 VAL B O 1
ATOM 1547 N N . LEU B 1 39 ? -5.32 -11.852 -5.383 1 91.62 39 LEU B N 1
ATOM 1548 C CA . LEU B 1 39 ? -5.348 -13.305 -5.348 1 91.62 39 LEU B CA 1
ATOM 1549 C C . LEU B 1 39 ? -4.68 -13.898 -6.582 1 91.62 39 LEU B C 1
ATOM 1551 O O . LEU B 1 39 ? -3.869 -14.82 -6.477 1 91.62 39 LEU B O 1
ATOM 1555 N N . LEU B 1 40 ? -5.004 -13.375 -7.719 1 94.19 40 LEU B N 1
ATOM 1556 C CA . LEU B 1 40 ? -4.438 -13.852 -8.977 1 94.19 40 LEU B CA 1
ATOM 1557 C C . LEU B 1 40 ? -2.918 -13.734 -8.969 1 94.19 40 LEU B C 1
ATOM 1559 O O . LEU B 1 40 ? -2.219 -14.656 -9.383 1 94.19 40 LEU B O 1
ATOM 1563 N N . ARG B 1 41 ? -2.439 -12.664 -8.508 1 90.81 41 ARG B N 1
ATOM 1564 C CA . ARG B 1 41 ? -1 -12.438 -8.453 1 90.81 41 ARG B CA 1
ATOM 1565 C C . ARG B 1 41 ? -0.329 -13.391 -7.473 1 90.81 41 ARG B C 1
ATOM 1567 O O . ARG B 1 41 ? 0.769 -13.891 -7.734 1 90.81 41 ARG B O 1
ATOM 1574 N N . GLN B 1 42 ? -0.965 -13.578 -6.375 1 89.5 42 GLN B N 1
ATOM 1575 C CA . GLN B 1 42 ? -0.42 -14.508 -5.395 1 89.5 42 GLN B CA 1
ATOM 1576 C C . GLN B 1 42 ? -0.303 -15.914 -5.98 1 89.5 42 GLN B C 1
ATOM 1578 O O . GLN B 1 42 ? 0.697 -16.594 -5.762 1 89.5 42 GLN B O 1
ATOM 1583 N N . ILE B 1 43 ? -1.31 -16.312 -6.652 1 93.44 43 ILE B N 1
ATOM 1584 C CA . ILE B 1 43 ? -1.308 -17.641 -7.277 1 93.44 43 ILE B CA 1
ATOM 1585 C C . ILE B 1 43 ? -0.223 -17.703 -8.352 1 93.44 43 ILE B C 1
ATOM 1587 O O . ILE B 1 43 ? 0.473 -18.703 -8.477 1 93.44 43 ILE B O 1
ATOM 1591 N N . SER B 1 44 ? -0.066 -16.625 -9.07 1 92.81 44 SER B N 1
ATOM 1592 C CA . SER B 1 44 ? 0.909 -16.562 -10.156 1 92.81 44 SER B CA 1
ATOM 1593 C C . SER B 1 44 ? 2.334 -16.656 -9.625 1 92.81 44 SER B C 1
ATOM 1595 O O . SER B 1 44 ? 3.215 -17.203 -10.289 1 92.81 44 SER B O 1
ATOM 1597 N N . ASP B 1 45 ? 2.594 -16.141 -8.477 1 86.56 45 ASP B N 1
ATOM 1598 C CA . ASP B 1 45 ? 3.941 -16 -7.93 1 86.56 45 ASP B CA 1
ATOM 1599 C C . ASP B 1 45 ? 4.32 -17.234 -7.109 1 86.56 45 ASP B C 1
ATOM 1601 O O . ASP B 1 45 ? 5.395 -17.281 -6.512 1 86.56 45 ASP B O 1
ATOM 1605 N N . SER B 1 46 ? 3.436 -18.156 -7.09 1 85 46 SER B N 1
ATOM 1606 C CA . SER B 1 46 ? 3.699 -19.328 -6.258 1 85 46 SER B CA 1
ATOM 1607 C C . SER B 1 46 ? 3.363 -20.625 -6.992 1 85 46 SER B C 1
ATOM 1609 O O . SER B 1 46 ? 2.717 -20.594 -8.039 1 85 46 SER B O 1
ATOM 1611 N N . GLU B 1 47 ? 3.861 -21.688 -6.402 1 86.31 47 GLU B N 1
ATOM 1612 C CA . GLU B 1 47 ? 3.305 -22.984 -6.773 1 86.31 47 GLU B CA 1
ATOM 1613 C C . GLU B 1 47 ? 1.841 -23.094 -6.359 1 86.31 47 GLU B C 1
ATOM 1615 O O . GLU B 1 47 ? 1.36 -22.312 -5.539 1 86.31 47 GLU B O 1
ATOM 1620 N N . PRO B 1 48 ? 1.191 -24.062 -7.008 1 91.69 48 PRO B N 1
ATOM 1621 C CA . PRO B 1 48 ? -0.212 -24.203 -6.617 1 91.69 48 PRO B CA 1
ATOM 1622 C C . PRO B 1 48 ? -0.389 -24.406 -5.113 1 91.69 48 PRO B C 1
ATOM 1624 O O . PRO B 1 48 ? 0.352 -25.172 -4.496 1 91.69 48 PRO B O 1
ATOM 1627 N N . LEU B 1 49 ? -1.285 -23.641 -4.586 1 92.06 49 LEU B N 1
ATOM 1628 C CA . LEU B 1 49 ? -1.534 -23.672 -3.15 1 92.06 49 LEU B CA 1
ATOM 1629 C C . LEU B 1 49 ? -2.988 -24.016 -2.855 1 92.06 49 LEU B C 1
ATOM 1631 O O . LEU B 1 49 ? -3.873 -23.75 -3.674 1 92.06 49 LEU B O 1
ATOM 1635 N N . ARG B 1 50 ? -3.119 -24.609 -1.684 1 94.12 50 ARG B N 1
ATOM 1636 C CA . ARG B 1 50 ? -4.477 -24.812 -1.18 1 94.12 50 ARG B CA 1
ATOM 1637 C C . ARG B 1 50 ? -5.113 -23.484 -0.783 1 94.12 50 ARG B C 1
ATOM 1639 O O . ARG B 1 50 ? -4.414 -22.547 -0.412 1 94.12 50 ARG B O 1
ATOM 1646 N N . PRO B 1 51 ? -6.484 -23.469 -0.875 1 92.69 51 PRO B N 1
ATOM 1647 C CA . PRO B 1 51 ? -7.16 -22.234 -0.474 1 92.69 51 PRO B CA 1
ATOM 1648 C C . PRO B 1 51 ? -6.773 -21.781 0.931 1 92.69 51 PRO B C 1
ATOM 1650 O O . PRO B 1 51 ? -6.602 -20.578 1.17 1 92.69 51 PRO B O 1
ATOM 1653 N N . GLY B 1 52 ? -6.617 -22.688 1.831 1 90.62 52 GLY B N 1
ATOM 1654 C CA . GLY B 1 52 ? -6.207 -22.344 3.186 1 90.62 52 GLY B CA 1
ATOM 1655 C C . GLY B 1 52 ? -4.828 -21.719 3.254 1 90.62 52 GLY B C 1
ATOM 1656 O O . GLY B 1 52 ? -4.605 -20.781 4.023 1 90.62 52 GLY B O 1
ATOM 1657 N N . GLU B 1 53 ? -3.891 -22.234 2.465 1 90.06 53 GLU B N 1
ATOM 1658 C CA . GLU B 1 53 ? -2.541 -21.672 2.385 1 90.06 53 GLU B CA 1
ATOM 1659 C C . GLU B 1 53 ? -2.557 -20.281 1.785 1 90.06 53 GLU B C 1
ATOM 1661 O O . GLU B 1 53 ? -1.82 -19.391 2.236 1 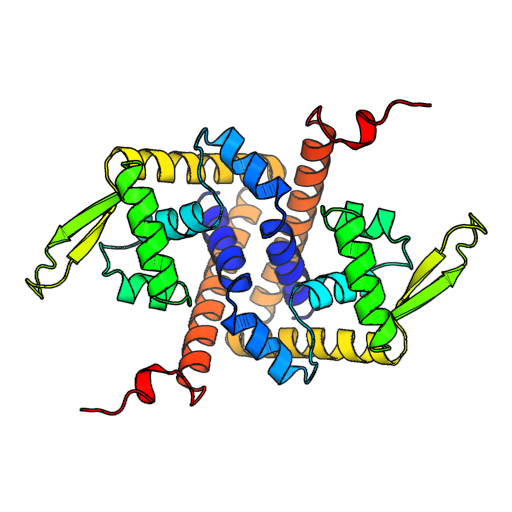90.06 53 GLU B O 1
ATOM 1666 N N . LEU B 1 54 ? -3.377 -20.109 0.798 1 90.44 54 LEU B N 1
ATOM 1667 C CA . LEU B 1 54 ? -3.541 -18.797 0.184 1 90.44 54 LEU B CA 1
ATOM 1668 C C . LEU B 1 54 ? -4.074 -17.781 1.195 1 90.44 54 LEU B C 1
ATOM 1670 O O . LEU B 1 54 ? -3.59 -16.656 1.264 1 90.44 54 LEU B O 1
ATOM 1674 N N . ALA B 1 55 ? -5.062 -18.219 1.984 1 89.25 55 ALA B N 1
ATOM 1675 C CA . ALA B 1 55 ? -5.645 -17.359 3.016 1 89.25 55 ALA B CA 1
ATOM 1676 C C . ALA B 1 55 ? -4.59 -16.953 4.039 1 89.25 55 ALA B C 1
ATOM 1678 O O . ALA B 1 55 ? -4.527 -15.781 4.43 1 89.25 55 ALA B O 1
ATOM 1679 N N . HIS B 1 56 ? -3.762 -17.922 4.395 1 83.69 56 HIS B N 1
ATOM 1680 C CA . HIS B 1 56 ? -2.693 -17.656 5.355 1 83.69 56 HIS B CA 1
ATOM 1681 C C . HIS B 1 56 ? -1.688 -16.656 4.805 1 83.69 56 HIS B C 1
ATOM 1683 O O . HIS B 1 56 ? -1.321 -15.703 5.492 1 83.69 56 HIS B O 1
ATOM 1689 N N . ARG B 1 57 ? -1.299 -16.781 3.611 1 80.88 57 ARG B N 1
ATOM 1690 C CA . ARG B 1 57 ? -0.322 -15.906 2.977 1 80.88 57 ARG B CA 1
ATOM 1691 C C . ARG B 1 57 ? -0.88 -14.492 2.812 1 80.88 57 ARG B C 1
ATOM 1693 O O . ARG B 1 57 ? -0.143 -13.508 2.922 1 80.88 57 ARG B O 1
ATOM 1700 N N . LEU B 1 58 ? -2.145 -14.422 2.539 1 80.31 58 LEU B N 1
ATOM 1701 C CA . LEU B 1 58 ? -2.773 -13.133 2.297 1 80.31 58 LEU B CA 1
ATOM 1702 C C . LEU B 1 58 ? -3.223 -12.492 3.605 1 80.31 58 LEU B C 1
ATOM 1704 O O . LEU B 1 58 ? -3.559 -11.305 3.639 1 80.31 58 LEU B O 1
ATOM 1708 N N . GLY B 1 59 ? -3.223 -13.312 4.648 1 77.81 59 GLY B N 1
ATOM 1709 C CA . GLY B 1 59 ? -3.672 -12.797 5.93 1 77.81 59 GLY B CA 1
ATOM 1710 C C . GLY B 1 59 ? -5.16 -12.508 5.969 1 77.81 59 GLY B C 1
ATOM 1711 O O . GLY B 1 59 ? -5.586 -11.5 6.531 1 77.81 59 GLY B O 1
ATOM 1712 N N . VAL B 1 60 ? -5.93 -13.242 5.312 1 81.44 60 VAL B N 1
ATOM 1713 C CA . VAL B 1 60 ? -7.375 -13.047 5.262 1 81.44 60 VAL B CA 1
ATOM 1714 C C . VAL B 1 60 ? -8.078 -14.336 5.688 1 81.44 60 VAL B C 1
ATOM 1716 O O . VAL B 1 60 ? -7.441 -15.375 5.859 1 81.44 60 VAL B O 1
ATOM 1719 N N . GLU B 1 61 ? -9.406 -14.195 5.855 1 85.5 61 GLU B N 1
ATOM 1720 C CA . GLU B 1 61 ? -10.211 -15.352 6.234 1 85.5 61 GLU B CA 1
ATOM 1721 C C . GLU B 1 61 ? -10.344 -16.344 5.074 1 85.5 61 GLU B C 1
ATOM 1723 O O . GLU B 1 61 ? -10.508 -15.93 3.922 1 85.5 61 GLU B O 1
ATOM 1728 N N . ALA B 1 62 ? -10.367 -17.609 5.438 1 89.88 62 ALA B N 1
ATOM 1729 C CA . ALA B 1 62 ? -10.469 -18.672 4.438 1 89.88 62 ALA B CA 1
ATOM 1730 C C . ALA B 1 62 ? -11.734 -18.516 3.602 1 89.88 62 ALA B C 1
ATOM 1732 O O . ALA B 1 62 ? -11.742 -18.797 2.402 1 89.88 62 ALA B O 1
ATOM 1733 N N . SER B 1 63 ? -12.742 -18.078 4.215 1 92.44 63 SER B N 1
ATOM 1734 C CA . SER B 1 63 ? -14.016 -17.906 3.525 1 92.44 63 SER B CA 1
ATOM 1735 C C . SER B 1 63 ? -13.898 -16.875 2.412 1 92.44 63 SER B C 1
ATOM 1737 O O . SER B 1 63 ? -14.539 -17 1.367 1 92.44 63 SER B O 1
ATOM 1739 N N . HIS B 1 64 ? -13.102 -15.836 2.615 1 90.25 64 HIS B N 1
ATOM 1740 C CA . HIS B 1 64 ? -12.867 -14.805 1.612 1 90.25 64 HIS B CA 1
ATOM 1741 C C . HIS B 1 64 ? -12.141 -15.367 0.395 1 90.25 64 HIS B C 1
ATOM 1743 O O . HIS B 1 64 ? -12.523 -15.094 -0.744 1 90.25 64 HIS B O 1
ATOM 1749 N N . VAL B 1 65 ? -11.172 -16.172 0.673 1 93.12 65 VAL B N 1
ATOM 1750 C CA . VAL B 1 65 ? -10.398 -16.766 -0.407 1 93.12 65 VAL B CA 1
ATOM 1751 C C . VAL B 1 65 ? -11.266 -17.75 -1.193 1 93.12 65 VAL B C 1
ATOM 1753 O O . VAL B 1 65 ? -11.227 -17.766 -2.426 1 93.12 65 VAL B O 1
ATOM 1756 N N . THR B 1 66 ? -12.023 -18.531 -0.461 1 94.06 66 THR B N 1
ATOM 1757 C CA . THR B 1 66 ? -12.898 -19.5 -1.114 1 94.06 66 THR B CA 1
ATOM 1758 C C . THR B 1 66 ? -13.859 -18.797 -2.074 1 94.06 66 THR B C 1
ATOM 1760 O O . THR B 1 66 ? -14.008 -19.219 -3.223 1 94.06 66 THR B O 1
ATOM 1763 N N . ARG B 1 67 ? -14.406 -17.766 -1.626 1 95.25 67 ARG B N 1
ATOM 1764 C CA . ARG B 1 67 ? -15.344 -17 -2.447 1 95.25 67 ARG B CA 1
ATOM 1765 C C . ARG B 1 67 ? -14.641 -16.406 -3.66 1 95.25 67 ARG B C 1
ATOM 1767 O O . ARG B 1 67 ? -15.164 -16.453 -4.773 1 95.25 67 ARG B O 1
ATOM 1774 N N . GLN B 1 68 ? -13.508 -15.867 -3.455 1 95.12 68 GLN B N 1
ATOM 1775 C CA . GLN B 1 68 ? -12.758 -15.234 -4.539 1 95.12 68 GLN B CA 1
ATOM 1776 C C . GLN B 1 68 ? -12.297 -16.266 -5.562 1 95.12 68 GLN B C 1
ATOM 1778 O O . GLN B 1 68 ? -12.328 -16.016 -6.766 1 95.12 68 GLN B O 1
ATOM 1783 N N . VAL B 1 69 ? -11.867 -17.344 -5.074 1 96.06 69 VAL B N 1
ATOM 1784 C CA . VAL B 1 69 ? -11.43 -18.422 -5.961 1 96.06 69 VAL B CA 1
ATOM 1785 C C . VAL B 1 69 ? -12.609 -18.906 -6.805 1 96.06 69 VAL B C 1
ATOM 1787 O O . VAL B 1 69 ? -12.469 -19.141 -8.008 1 96.06 69 VAL B O 1
ATOM 1790 N N . GLN B 1 70 ? -13.734 -19.078 -6.145 1 96.56 70 GLN B N 1
ATOM 1791 C CA . GLN B 1 70 ? -14.938 -19.5 -6.863 1 96.56 70 GLN B CA 1
ATOM 1792 C C . GLN B 1 70 ? -15.273 -18.516 -7.984 1 96.56 70 GLN B C 1
ATOM 1794 O O . GLN B 1 70 ? -15.602 -18.922 -9.102 1 96.56 70 GLN B O 1
ATOM 1799 N N . GLN B 1 71 ? -15.164 -17.297 -7.723 1 96.81 71 GLN B N 1
ATOM 1800 C CA . GLN B 1 71 ? -15.453 -16.266 -8.711 1 96.81 71 GLN B CA 1
ATOM 1801 C C . GLN B 1 71 ? -14.453 -16.297 -9.859 1 96.81 71 GLN B C 1
ATOM 1803 O O . GLN B 1 71 ? -14.828 -16.203 -11.023 1 96.81 71 GLN B O 1
ATOM 1808 N N . LEU B 1 72 ? -13.234 -16.453 -9.555 1 97.44 72 LEU B N 1
ATOM 1809 C CA . LEU B 1 72 ? -12.172 -16.5 -10.562 1 97.44 72 LEU B CA 1
ATOM 1810 C C . LEU B 1 72 ? -12.281 -17.766 -11.398 1 97.44 72 LEU B C 1
ATOM 1812 O O . LEU B 1 72 ? -11.977 -17.75 -12.594 1 97.44 72 LEU B O 1
ATOM 1816 N N . GLU B 1 73 ? -12.641 -18.797 -10.711 1 97.56 73 GLU B N 1
ATOM 1817 C CA . GLU B 1 73 ? -12.844 -20.062 -11.414 1 97.56 73 GLU B CA 1
ATOM 1818 C C . GLU B 1 73 ? -13.992 -19.969 -12.414 1 97.56 73 GLU B C 1
ATOM 1820 O O . GLU B 1 73 ? -13.867 -20.375 -13.562 1 97.56 73 GLU B O 1
ATOM 1825 N N . LYS B 1 74 ? -15.094 -19.438 -11.961 1 97.56 74 LYS B N 1
ATOM 1826 C CA . LYS B 1 74 ? -16.25 -19.234 -12.828 1 97.56 74 LYS B CA 1
ATOM 1827 C C . LYS B 1 74 ? -15.898 -18.359 -14.023 1 97.56 74 LYS B C 1
ATOM 1829 O O . LYS B 1 74 ? -16.375 -18.578 -15.133 1 97.56 74 LYS B O 1
ATOM 1834 N N . ALA B 1 75 ? -15.008 -17.422 -13.828 1 97.31 75 ALA B N 1
ATOM 1835 C CA . ALA B 1 75 ? -14.609 -16.484 -14.875 1 97.31 75 ALA B CA 1
ATOM 1836 C C . ALA B 1 75 ? -13.508 -17.078 -15.75 1 97.31 75 ALA B C 1
ATOM 1838 O O . ALA B 1 75 ? -13.109 -16.484 -16.75 1 97.31 75 ALA B O 1
ATOM 1839 N N . GLY B 1 76 ? -12.953 -18.234 -15.383 1 97.94 76 GLY B N 1
ATOM 1840 C CA . GLY B 1 76 ? -12.031 -18.984 -16.219 1 97.94 76 GLY B CA 1
ATOM 1841 C C . GLY B 1 76 ? -10.578 -18.656 -15.945 1 97.94 76 GLY B C 1
ATOM 1842 O O . GLY B 1 76 ? -9.695 -19.078 -16.688 1 97.94 76 GLY B O 1
ATOM 1843 N N . TYR B 1 77 ? -10.234 -17.938 -14.859 1 98.19 77 TYR B N 1
ATOM 1844 C CA . TYR B 1 77 ? -8.867 -17.484 -14.602 1 98.19 77 TYR B CA 1
ATOM 1845 C C . TYR B 1 77 ? -8.086 -18.547 -13.828 1 98.19 77 TYR B C 1
ATOM 1847 O O . TYR B 1 77 ? -6.855 -18.578 -13.891 1 98.19 77 TYR B O 1
ATOM 1855 N N . VAL B 1 78 ? -8.844 -19.328 -13.031 1 98.06 78 VAL B N 1
ATOM 1856 C CA . VAL B 1 78 ? -8.164 -20.344 -12.227 1 98.06 78 VAL B CA 1
ATOM 1857 C C . VAL B 1 78 ? -8.906 -21.688 -12.344 1 98.06 78 VAL B C 1
ATOM 1859 O O . VAL B 1 78 ? -10.047 -21.719 -12.797 1 98.06 78 VAL B O 1
ATOM 1862 N N . SER B 1 79 ? -8.219 -22.75 -11.992 1 97.44 79 SER B N 1
ATOM 1863 C CA . SER B 1 79 ? -8.781 -24.094 -11.898 1 97.44 79 SER B CA 1
ATOM 1864 C C . SER B 1 79 ? -8.281 -24.812 -10.656 1 97.44 79 SER B C 1
ATOM 1866 O O . SER B 1 79 ? -7.262 -24.422 -10.078 1 97.44 79 SER B O 1
ATOM 1868 N N . ARG B 1 80 ? -9.078 -25.75 -10.281 1 95.56 80 ARG B N 1
ATOM 1869 C CA . ARG B 1 80 ? -8.688 -26.594 -9.156 1 95.56 80 ARG B CA 1
ATOM 1870 C C . ARG B 1 80 ? -8.039 -27.891 -9.633 1 95.56 80 ARG B C 1
ATOM 1872 O O . ARG B 1 80 ? -8.492 -28.484 -10.617 1 95.56 80 ARG B O 1
ATOM 1879 N N . VAL B 1 81 ? -6.992 -28.172 -8.93 1 94.44 81 VAL B N 1
ATOM 1880 C CA . VAL B 1 81 ? -6.305 -29.422 -9.258 1 94.44 81 VAL B CA 1
ATOM 1881 C C . VAL B 1 81 ? -6.109 -30.25 -7.988 1 94.44 81 VAL B C 1
ATOM 1883 O O . VAL B 1 81 ? -5.98 -29.703 -6.891 1 94.44 81 VAL B O 1
ATOM 1886 N N . PRO B 1 82 ? -6.102 -31.562 -8.133 1 94 82 PRO B N 1
ATOM 1887 C CA . PRO B 1 82 ? -5.895 -32.406 -6.953 1 94 82 PRO B CA 1
ATOM 1888 C C . PRO B 1 82 ? -4.539 -32.156 -6.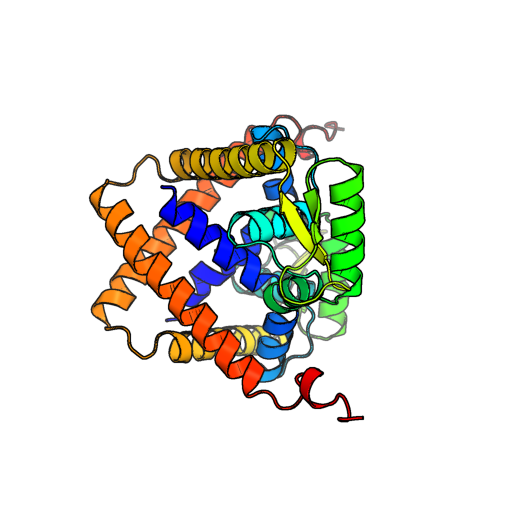289 1 94 82 PRO B C 1
ATOM 1890 O O . PRO B 1 82 ? -3.539 -31.953 -6.98 1 94 82 PRO B O 1
ATOM 1893 N N . ASP B 1 83 ? -4.559 -32.062 -5.012 1 92.62 83 ASP B N 1
ATOM 1894 C CA . ASP B 1 83 ? -3.309 -32.031 -4.262 1 92.62 83 ASP B CA 1
ATOM 1895 C C . ASP B 1 83 ? -2.605 -33.375 -4.297 1 92.62 83 ASP B C 1
ATOM 1897 O O . ASP B 1 83 ? -3.195 -34.406 -3.934 1 92.62 83 ASP B O 1
ATOM 1901 N N . PRO B 1 84 ? -1.411 -33.375 -4.699 1 90.88 84 PRO B N 1
ATOM 1902 C CA . PRO B 1 84 ? -0.717 -34.656 -4.801 1 90.88 84 PRO B CA 1
ATOM 1903 C C . PRO B 1 84 ? -0.489 -35.312 -3.439 1 90.88 84 PRO B C 1
ATOM 1905 O O . PRO B 1 84 ? -0.36 -36.531 -3.352 1 90.88 84 PRO B O 1
ATOM 1908 N N . ASP B 1 85 ? -0.452 -34.531 -2.387 1 90.69 85 ASP B N 1
ATOM 1909 C CA . ASP B 1 85 ? -0.141 -35.031 -1.05 1 90.69 85 ASP B CA 1
ATOM 1910 C C . ASP B 1 85 ? -1.416 -35.312 -0.263 1 90.69 85 ASP B C 1
ATOM 1912 O O . ASP B 1 85 ? -1.356 -35.844 0.854 1 90.69 85 ASP B O 1
ATOM 1916 N N . ASP B 1 86 ? -2.502 -34.938 -0.733 1 90.25 86 ASP B N 1
ATOM 1917 C CA . ASP B 1 86 ? -3.789 -35.125 -0.072 1 90.25 86 ASP B CA 1
ATOM 1918 C C . ASP B 1 86 ? -4.922 -35.219 -1.091 1 90.25 86 ASP B C 1
ATOM 1920 O O . ASP B 1 86 ? -5.41 -34.188 -1.568 1 90.25 86 ASP B O 1
ATOM 1924 N N . ARG B 1 87 ? -5.457 -36.406 -1.313 1 87.25 87 ARG B N 1
ATOM 1925 C CA . ARG B 1 87 ? -6.43 -36.656 -2.369 1 87.25 87 ARG B CA 1
ATOM 1926 C C . ARG B 1 87 ? -7.727 -35.906 -2.119 1 87.25 87 ARG B C 1
ATOM 1928 O O . ARG B 1 87 ? -8.484 -35.625 -3.053 1 87.25 87 ARG B O 1
ATOM 1935 N N . ARG B 1 88 ? -7.957 -35.5 -0.94 1 90.25 88 ARG B N 1
ATOM 1936 C CA . ARG B 1 88 ? -9.203 -34.812 -0.614 1 90.25 88 ARG B CA 1
ATOM 1937 C C . ARG B 1 88 ? -9.047 -33.312 -0.744 1 90.25 88 ARG B C 1
ATOM 1939 O O . ARG B 1 88 ? -10.039 -32.562 -0.749 1 90.25 88 ARG B O 1
ATOM 1946 N N . ALA B 1 89 ? -7.812 -33 -0.871 1 92.56 89 ALA B N 1
ATOM 1947 C CA . ALA B 1 89 ? -7.555 -31.562 -0.938 1 92.56 89 ALA B CA 1
ATOM 1948 C C . ALA B 1 89 ? -7.324 -31.109 -2.379 1 92.56 89 ALA B C 1
ATOM 1950 O O . ALA B 1 89 ? -6.977 -31.922 -3.24 1 92.56 89 ALA B O 1
ATOM 1951 N N . GLN B 1 90 ? -7.676 -29.891 -2.643 1 94.81 90 GLN B N 1
ATOM 1952 C CA . GLN B 1 90 ? -7.453 -29.297 -3.953 1 94.81 90 GLN B CA 1
ATOM 1953 C C . GLN B 1 90 ? -6.527 -28.078 -3.85 1 94.81 90 GLN B C 1
ATOM 1955 O O . GLN B 1 90 ? -6.535 -27.375 -2.842 1 94.81 90 GLN B O 1
ATOM 1960 N N . ARG B 1 91 ? -5.762 -27.953 -4.895 1 96.75 91 ARG B N 1
ATOM 1961 C CA . ARG B 1 91 ? -4.918 -26.766 -5.055 1 96.75 91 ARG B CA 1
ATOM 1962 C C . ARG B 1 91 ? -5.426 -25.891 -6.191 1 96.75 91 ARG B C 1
ATOM 1964 O O . ARG B 1 91 ? -6.219 -26.328 -7.023 1 96.75 91 ARG B O 1
ATOM 1971 N N . ILE B 1 92 ? -4.996 -24.672 -6.133 1 97.25 92 ILE B N 1
ATOM 1972 C CA . ILE B 1 92 ? -5.473 -23.703 -7.117 1 97.25 92 ILE B CA 1
ATOM 1973 C C . ILE B 1 92 ? -4.336 -23.328 -8.07 1 97.25 92 ILE B C 1
ATOM 1975 O O . ILE B 1 92 ? -3.221 -23.031 -7.633 1 97.25 92 ILE B O 1
ATOM 1979 N N . GLU B 1 93 ? -4.59 -23.391 -9.359 1 96.62 93 GLU B N 1
ATOM 1980 C CA . GLU B 1 93 ? -3.607 -22.984 -10.359 1 96.62 93 GLU B CA 1
ATOM 1981 C C . GLU B 1 93 ? -4.223 -22.031 -11.383 1 96.62 93 GLU B C 1
ATOM 1983 O O . GLU B 1 93 ? -5.441 -22 -11.547 1 96.62 93 GLU B O 1
ATOM 1988 N N . LEU B 1 94 ? -3.355 -21.328 -11.992 1 97.38 94 LEU B N 1
ATOM 1989 C CA . LEU B 1 94 ? -3.834 -20.438 -13.047 1 97.38 94 LEU B CA 1
ATOM 1990 C C . LEU B 1 94 ? -4.129 -21.219 -14.32 1 97.38 94 LEU B C 1
ATOM 1992 O O . LEU B 1 94 ? -3.385 -22.141 -14.68 1 97.38 94 LEU B O 1
ATOM 1996 N N . THR B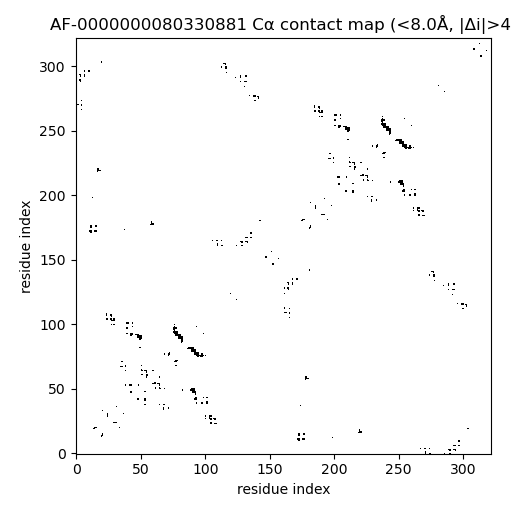 1 95 ? -5.23 -20.891 -15 1 97.81 95 THR B N 1
ATOM 1997 C CA . THR B 1 95 ? -5.461 -21.328 -16.375 1 97.81 95 THR B CA 1
ATOM 1998 C C . THR B 1 95 ? -4.629 -20.5 -17.344 1 97.81 95 THR B C 1
ATOM 2000 O O . THR B 1 95 ? -4.008 -19.5 -16.953 1 97.81 95 THR B O 1
ATOM 2003 N N . PRO B 1 96 ? -4.582 -20.891 -18.656 1 97.69 96 PRO B N 1
ATOM 2004 C CA . PRO B 1 96 ? -3.926 -20.031 -19.641 1 97.69 96 PRO B CA 1
ATOM 2005 C C . PRO B 1 96 ? -4.5 -18.625 -19.656 1 97.69 96 PRO B C 1
ATOM 2007 O O . PRO B 1 96 ? -3.75 -17.641 -19.797 1 97.69 96 PRO B O 1
ATOM 2010 N N . LEU B 1 97 ? -5.777 -18.531 -19.484 1 97.75 97 LEU B N 1
ATOM 2011 C CA . LEU B 1 97 ? -6.426 -17.219 -19.391 1 97.75 97 LEU B CA 1
ATOM 2012 C C . LEU B 1 97 ? -5.93 -16.453 -18.188 1 97.75 97 LEU B C 1
ATOM 2014 O O . LEU B 1 97 ? -5.652 -15.258 -18.266 1 97.75 97 LEU B O 1
ATOM 2018 N N . GLY B 1 98 ? -5.859 -17.125 -17.062 1 97.69 98 GLY B N 1
ATOM 2019 C CA . GLY B 1 98 ? -5.359 -16.531 -15.836 1 97.69 98 GLY B CA 1
ATOM 2020 C C . GLY B 1 98 ? -3.914 -16.078 -15.938 1 97.69 98 GLY B C 1
ATOM 2021 O O . GLY B 1 98 ? -3.555 -15.008 -15.438 1 97.69 98 GLY B O 1
ATOM 2022 N N . GLN B 1 99 ? -3.129 -16.891 -16.609 1 97.06 99 GLN B N 1
ATOM 2023 C CA . GLN B 1 99 ? -1.729 -16.531 -16.828 1 97.06 99 GLN B CA 1
ATOM 2024 C C . GLN B 1 99 ? -1.604 -15.289 -17.703 1 97.06 99 GLN B C 1
ATOM 2026 O O . GLN B 1 99 ? -0.78 -14.414 -17.438 1 97.06 99 GLN B O 1
ATOM 2031 N N . GLY B 1 100 ? -2.373 -15.336 -18.719 1 97.31 100 GLY B N 1
ATOM 2032 C CA . GLY B 1 100 ? -2.4 -14.164 -19.578 1 97.31 100 GLY B CA 1
ATOM 2033 C C . GLY B 1 100 ? -2.803 -12.891 -18.859 1 97.31 100 GLY B C 1
ATOM 2034 O O . GLY B 1 100 ? -2.184 -11.844 -19.031 1 97.31 100 GLY B O 1
ATOM 2035 N N . ALA B 1 101 ? -3.826 -12.984 -18.031 1 97.5 101 ALA B N 1
ATOM 2036 C CA . ALA B 1 101 ? -4.301 -11.836 -17.266 1 97.5 101 ALA B CA 1
ATOM 2037 C C . ALA B 1 101 ? -3.23 -11.344 -16.297 1 97.5 101 ALA B C 1
ATOM 2039 O O . ALA B 1 101 ? -2.975 -10.141 -16.203 1 97.5 101 ALA B O 1
ATOM 2040 N N . SER B 1 102 ? -2.658 -12.281 -15.625 1 96 102 SER B N 1
ATOM 2041 C CA . SER B 1 102 ? -1.6 -11.938 -14.68 1 96 102 SER B CA 1
ATOM 2042 C C . SER B 1 102 ? -0.448 -11.227 -15.383 1 96 102 SER B C 1
ATOM 2044 O O . SER B 1 102 ? 0.076 -10.234 -14.867 1 96 102 SER B O 1
ATOM 2046 N N . LYS B 1 103 ? -0.07 -11.695 -16.484 1 96.06 103 LYS B N 1
ATOM 2047 C CA . LYS B 1 103 ? 1.009 -11.094 -17.266 1 96.06 103 LYS B CA 1
ATOM 2048 C C . LYS B 1 103 ? 0.635 -9.68 -17.719 1 96.06 103 LYS B C 1
ATOM 2050 O O . LYS B 1 103 ? 1.448 -8.758 -17.625 1 96.06 103 LYS B O 1
ATOM 2055 N N . ARG B 1 104 ? -0.546 -9.523 -18.188 1 97.06 104 ARG B N 1
ATOM 2056 C CA . ARG B 1 104 ? -1 -8.211 -18.656 1 97.06 104 ARG B CA 1
ATOM 2057 C C . ARG B 1 104 ? -1.031 -7.203 -17.516 1 97.06 104 ARG B C 1
ATOM 2059 O O . ARG B 1 104 ? -0.671 -6.039 -17.688 1 97.06 104 ARG B O 1
ATOM 2066 N N . ILE B 1 105 ? -1.465 -7.633 -16.375 1 95.31 105 ILE B N 1
ATOM 2067 C CA . ILE B 1 105 ? -1.516 -6.762 -15.203 1 95.31 105 ILE B CA 1
ATOM 2068 C C . ILE B 1 105 ? -0.102 -6.336 -14.82 1 95.31 105 ILE B C 1
ATOM 2070 O O . ILE B 1 105 ? 0.153 -5.152 -14.578 1 95.31 105 ILE B O 1
ATOM 2074 N N . ARG B 1 106 ? 0.812 -7.289 -14.805 1 94.12 106 ARG B N 1
ATOM 2075 C CA . ARG B 1 106 ? 2.201 -6.992 -14.469 1 94.12 106 ARG B CA 1
ATOM 2076 C C . ARG B 1 106 ? 2.82 -6.047 -15.492 1 94.12 106 ARG B C 1
ATOM 2078 O O . ARG B 1 106 ? 3.516 -5.098 -15.125 1 94.12 106 ARG B O 1
ATOM 2085 N N . ASP B 1 107 ? 2.564 -6.305 -16.719 1 95.75 107 ASP B N 1
ATOM 2086 C CA . ASP B 1 107 ? 3.115 -5.477 -17.781 1 95.75 107 ASP B CA 1
ATOM 2087 C C . ASP B 1 107 ? 2.588 -4.047 -17.703 1 95.75 107 ASP B C 1
ATOM 2089 O O . ASP B 1 107 ? 3.328 -3.09 -17.938 1 95.75 107 ASP B O 1
ATOM 2093 N N . ALA B 1 108 ? 1.32 -3.947 -17.391 1 93.81 108 ALA B N 1
ATOM 2094 C CA . ALA B 1 108 ? 0.724 -2.623 -17.234 1 93.81 108 ALA B CA 1
ATOM 2095 C C . ALA B 1 108 ? 1.378 -1.861 -16.094 1 93.81 108 ALA B C 1
ATOM 2097 O O . ALA B 1 108 ? 1.66 -0.667 -16.203 1 93.81 108 ALA B O 1
ATOM 2098 N N . GLY B 1 109 ? 1.604 -2.504 -15 1 91.31 109 GLY B N 1
ATOM 2099 C CA . GLY B 1 109 ? 2.303 -1.896 -13.875 1 91.31 109 GLY B CA 1
ATOM 2100 C C . GLY B 1 109 ? 3.715 -1.459 -14.219 1 91.31 109 GLY B C 1
ATOM 2101 O O . GLY B 1 109 ? 4.141 -0.365 -13.844 1 91.31 109 GLY B O 1
ATOM 2102 N N . VAL B 1 110 ? 4.379 -2.285 -14.938 1 93.31 110 VAL B N 1
ATOM 2103 C CA . VAL B 1 110 ? 5.754 -2.012 -15.344 1 93.31 110 VAL B CA 1
ATOM 2104 C C . VAL B 1 110 ? 5.785 -0.795 -16.266 1 93.31 110 VAL B C 1
ATOM 2106 O O . VAL B 1 110 ? 6.645 0.08 -16.125 1 93.31 110 VAL B O 1
ATOM 2109 N N . ARG B 1 111 ? 4.871 -0.724 -17.156 1 91.25 111 ARG B N 1
ATOM 2110 C CA . ARG B 1 111 ? 4.801 0.406 -18.078 1 91.25 111 ARG B CA 1
ATOM 2111 C C . ARG B 1 111 ? 4.562 1.711 -17.328 1 91.25 111 ARG B C 1
ATOM 2113 O O . ARG B 1 111 ? 5.168 2.736 -17.641 1 91.25 111 ARG B O 1
ATOM 2120 N N . GLY B 1 112 ? 3.615 1.675 -16.391 1 86.25 112 GLY B N 1
ATOM 2121 C CA . GLY B 1 112 ? 3.381 2.846 -15.57 1 86.25 112 GLY B CA 1
ATOM 2122 C C . GLY B 1 112 ? 4.617 3.299 -14.812 1 86.25 112 GLY B C 1
ATOM 2123 O O . GLY B 1 112 ? 4.91 4.496 -14.75 1 86.25 112 GLY B O 1
ATOM 2124 N N . MET B 1 113 ? 5.336 2.391 -14.289 1 87.94 113 MET B N 1
ATOM 2125 C CA . MET B 1 113 ? 6.551 2.695 -13.539 1 87.94 113 MET B CA 1
ATOM 2126 C C . MET B 1 113 ? 7.633 3.246 -14.461 1 87.94 113 MET B C 1
ATOM 2128 O O . MET B 1 113 ? 8.359 4.168 -14.094 1 87.94 113 MET B O 1
ATOM 2132 N N . GLN B 1 114 ? 7.707 2.615 -15.617 1 91.88 114 GLN B N 1
ATOM 2133 C CA . GLN B 1 114 ? 8.68 3.082 -16.594 1 91.88 114 GLN B CA 1
ATOM 2134 C C . GLN B 1 114 ? 8.438 4.543 -16.953 1 91.88 114 GLN B C 1
ATOM 2136 O O . GLN B 1 114 ? 9.383 5.328 -17.062 1 91.88 114 GLN B O 1
ATOM 2141 N N . ALA B 1 115 ? 7.199 4.859 -17.125 1 90.06 115 ALA B N 1
ATOM 2142 C CA . ALA B 1 115 ? 6.852 6.242 -17.438 1 90.06 115 ALA B CA 1
ATOM 2143 C C . ALA B 1 115 ? 7.168 7.176 -16.281 1 90.06 115 ALA B C 1
ATOM 2145 O O . ALA B 1 115 ? 7.734 8.25 -16.469 1 90.06 115 ALA B O 1
ATOM 2146 N N . ALA B 1 116 ? 6.887 6.777 -15.086 1 88.44 116 ALA B N 1
ATOM 2147 C CA . ALA B 1 116 ? 7.066 7.59 -13.883 1 88.44 116 ALA B CA 1
ATOM 2148 C C . ALA B 1 116 ? 8.547 7.801 -13.578 1 88.44 116 ALA B C 1
ATOM 2150 O O . ALA B 1 116 ? 8.938 8.836 -13.031 1 88.44 116 ALA B O 1
ATOM 2151 N N . LEU B 1 117 ? 9.367 6.816 -13.977 1 94.12 117 LEU B N 1
ATOM 2152 C CA . LEU B 1 117 ? 10.781 6.859 -13.617 1 94.12 117 LEU B CA 1
ATOM 2153 C C . LEU B 1 117 ? 11.656 7.027 -14.852 1 94.12 117 LEU B C 1
ATOM 2155 O O . LEU B 1 117 ? 12.82 6.613 -14.859 1 94.12 117 LEU B O 1
ATOM 2159 N N . ALA B 1 118 ? 11.141 7.523 -15.867 1 93.19 118 ALA B N 1
ATOM 2160 C CA . ALA B 1 118 ? 11.789 7.629 -17.172 1 93.19 118 ALA B CA 1
ATOM 2161 C C . ALA B 1 118 ? 13.07 8.453 -17.078 1 93.19 118 ALA B C 1
ATOM 2163 O O . ALA B 1 118 ? 14.008 8.25 -17.859 1 93.19 118 ALA B O 1
ATOM 2164 N N . ALA B 1 119 ? 13.195 9.344 -16.109 1 95.12 119 ALA B N 1
ATOM 2165 C CA . ALA B 1 119 ? 14.32 10.273 -16.031 1 95.12 119 ALA B CA 1
ATOM 2166 C C . ALA B 1 119 ? 15.438 9.711 -15.156 1 95.12 119 ALA B C 1
ATOM 2168 O O . ALA B 1 119 ? 16.484 10.328 -15 1 95.12 119 ALA B O 1
ATOM 2169 N N . TRP B 1 120 ? 15.227 8.586 -14.609 1 96.5 120 TRP B N 1
ATOM 2170 C CA . TRP B 1 120 ? 16.219 8 -13.711 1 96.5 120 TRP B CA 1
ATOM 2171 C C . TRP B 1 120 ? 17.344 7.355 -14.484 1 96.5 120 TRP B C 1
ATOM 2173 O O . TRP B 1 120 ? 17.125 6.746 -15.539 1 96.5 120 TRP B O 1
ATOM 2183 N N . SER B 1 121 ? 18.531 7.391 -14.023 1 96.44 121 SER B N 1
ATOM 2184 C CA . SER B 1 121 ? 19.656 6.676 -14.609 1 96.44 121 SER B CA 1
ATOM 2185 C C . SER B 1 121 ? 19.562 5.176 -14.359 1 96.44 121 SER B C 1
ATOM 2187 O O . SER B 1 121 ? 18.984 4.75 -13.344 1 96.44 121 SER B O 1
ATOM 2189 N N . PRO B 1 122 ? 20.156 4.395 -15.242 1 94.94 122 PRO B N 1
ATOM 2190 C CA . PRO B 1 122 ? 20.188 2.947 -15.008 1 94.94 122 PRO B CA 1
ATOM 2191 C C . PRO B 1 122 ? 20.859 2.578 -13.695 1 94.94 122 PRO B C 1
ATOM 2193 O O . PRO B 1 122 ? 20.469 1.607 -13.039 1 94.94 122 PRO B O 1
ATOM 2196 N N . GLU B 1 123 ? 21.797 3.395 -13.344 1 96 123 GLU B N 1
ATOM 2197 C CA . GLU B 1 123 ? 22.531 3.143 -12.102 1 96 123 GLU B CA 1
ATOM 2198 C C . GLU B 1 123 ? 21.625 3.357 -10.891 1 96 123 GLU B C 1
ATOM 2200 O O . GLU B 1 123 ? 21.578 2.516 -9.992 1 96 123 GLU B O 1
ATOM 2205 N N . ASP B 1 124 ? 20.859 4.453 -10.852 1 95.81 124 ASP B N 1
ATOM 2206 C CA . ASP B 1 124 ? 19.953 4.734 -9.75 1 95.81 124 ASP B CA 1
ATOM 2207 C C . ASP B 1 124 ? 18.844 3.686 -9.68 1 95.81 124 ASP B C 1
ATOM 2209 O O . ASP B 1 124 ? 18.469 3.244 -8.586 1 95.81 124 ASP B O 1
ATOM 2213 N N . LEU B 1 125 ? 18.391 3.279 -10.836 1 95.38 125 LEU B N 1
ATOM 2214 C CA . LEU B 1 125 ? 17.344 2.266 -10.898 1 95.38 125 LEU B CA 1
ATOM 2215 C C . LEU B 1 125 ? 17.859 0.933 -10.352 1 95.38 125 LEU B C 1
ATOM 2217 O O . LEU B 1 125 ? 17.141 0.248 -9.617 1 95.38 125 LEU B O 1
ATOM 2221 N N . GLY B 1 126 ? 19.047 0.579 -10.758 1 95.31 126 GLY B N 1
ATOM 2222 C CA . GLY B 1 126 ? 19.641 -0.649 -10.258 1 95.31 126 GLY B CA 1
ATOM 2223 C C . GLY B 1 126 ? 19.844 -0.646 -8.75 1 95.31 126 GLY B C 1
ATOM 2224 O O . GLY B 1 126 ? 19.531 -1.633 -8.078 1 95.31 126 GLY B O 1
ATOM 2225 N N . GLN B 1 127 ? 20.297 0.464 -8.211 1 95.44 127 GLN B N 1
ATOM 2226 C CA . GLN B 1 127 ? 20.5 0.599 -6.77 1 95.44 127 GLN B CA 1
ATOM 2227 C C . GLN B 1 127 ? 19.172 0.55 -6.023 1 95.44 127 GLN B C 1
ATOM 2229 O O . GLN B 1 127 ? 19.062 -0.103 -4.984 1 95.44 127 GLN B O 1
ATOM 2234 N N . LEU B 1 128 ? 18.172 1.243 -6.551 1 95.25 128 LEU B N 1
ATOM 2235 C CA . LEU B 1 128 ? 16.844 1.221 -5.949 1 95.25 128 LEU B CA 1
ATOM 2236 C C . LEU B 1 128 ? 16.297 -0.198 -5.918 1 95.25 128 LEU B C 1
ATOM 2238 O O . LEU B 1 128 ? 15.766 -0.641 -4.891 1 95.25 128 LEU B O 1
ATOM 2242 N N . ALA B 1 129 ? 16.453 -0.872 -7.059 1 94.62 129 ALA B N 1
ATOM 2243 C CA . ALA B 1 129 ? 15.93 -2.232 -7.164 1 94.62 129 ALA B CA 1
ATOM 2244 C C . ALA B 1 129 ? 16.531 -3.133 -6.086 1 94.62 129 ALA B C 1
ATOM 2246 O O . ALA B 1 129 ? 15.805 -3.863 -5.406 1 94.62 129 ALA B O 1
ATOM 2247 N N . VAL B 1 130 ? 17.797 -3.021 -5.879 1 95 130 VAL B N 1
ATOM 2248 C CA . VAL B 1 130 ? 18.5 -3.873 -4.93 1 95 130 VAL B CA 1
ATOM 2249 C C . VAL B 1 130 ? 18.062 -3.535 -3.506 1 95 130 VAL B C 1
ATOM 2251 O O . VAL B 1 130 ? 17.672 -4.422 -2.742 1 95 130 VAL B O 1
ATOM 2254 N N . LEU B 1 131 ? 18.125 -2.289 -3.158 1 95 131 LEU B N 1
ATOM 2255 C CA . LEU B 1 131 ? 17.844 -1.855 -1.796 1 95 131 LEU B CA 1
ATOM 2256 C C . LEU B 1 131 ? 16.359 -2.047 -1.47 1 95 131 LEU B C 1
ATOM 2258 O O . LEU B 1 131 ? 16.016 -2.455 -0.358 1 95 131 LEU B O 1
ATOM 2262 N N . PHE B 1 132 ? 15.516 -1.771 -2.43 1 92.75 132 PHE B N 1
ATOM 2263 C CA . PHE B 1 132 ? 14.07 -1.894 -2.232 1 92.75 132 PHE B CA 1
ATOM 2264 C C . PHE B 1 132 ? 13.672 -3.352 -2.041 1 92.75 132 PHE B C 1
ATOM 2266 O O . PHE B 1 132 ? 12.906 -3.676 -1.134 1 92.75 132 PHE B O 1
ATOM 2273 N N . HIS B 1 133 ? 14.156 -4.211 -2.842 1 91.75 133 HIS B N 1
ATOM 2274 C CA . HIS B 1 133 ? 13.891 -5.641 -2.699 1 91.75 133 HIS B CA 1
ATOM 2275 C C . HIS B 1 133 ? 14.352 -6.152 -1.339 1 91.75 133 HIS B C 1
ATOM 2277 O O . HIS B 1 133 ? 13.641 -6.914 -0.683 1 91.75 133 HIS B O 1
ATOM 2283 N N . ARG B 1 134 ? 15.531 -5.758 -1.004 1 93.88 134 ARG B N 1
ATOM 2284 C CA . ARG B 1 134 ? 16.062 -6.164 0.298 1 93.88 134 ARG B CA 1
ATOM 2285 C C . ARG B 1 134 ? 15.164 -5.66 1.427 1 93.88 134 ARG B C 1
ATOM 2287 O O . ARG B 1 134 ? 14.898 -6.387 2.385 1 93.88 134 ARG B O 1
ATOM 2294 N N . MET B 1 135 ? 14.68 -4.438 1.352 1 92.56 135 MET B N 1
ATOM 2295 C CA . MET B 1 135 ? 13.805 -3.859 2.365 1 92.56 135 MET B CA 1
ATOM 2296 C C . MET B 1 135 ? 12.508 -4.664 2.492 1 92.56 135 MET B C 1
ATOM 2298 O O . MET B 1 135 ? 12.078 -4.984 3.602 1 92.56 135 MET B O 1
ATOM 2302 N N . VAL B 1 136 ? 11.938 -4.996 1.383 1 87.75 136 VAL B N 1
ATOM 2303 C CA . VAL B 1 136 ? 10.68 -5.73 1.384 1 87.75 136 VAL B CA 1
ATOM 2304 C C . VAL B 1 136 ? 10.883 -7.105 2.014 1 87.75 136 VAL B C 1
ATOM 2306 O O . VAL B 1 136 ? 10.078 -7.547 2.838 1 87.75 136 VAL B O 1
ATOM 2309 N N . ASP B 1 137 ? 11.953 -7.719 1.676 1 87.81 137 ASP B N 1
ATOM 2310 C CA . ASP B 1 137 ? 12.258 -9.039 2.229 1 87.81 137 ASP B CA 1
ATOM 2311 C C . ASP B 1 137 ? 12.398 -8.977 3.748 1 87.81 137 ASP B C 1
ATOM 2313 O O . ASP B 1 137 ? 11.836 -9.805 4.465 1 87.81 137 ASP B O 1
ATOM 2317 N N . ASP B 1 138 ? 13.133 -8.023 4.184 1 89.88 138 ASP B N 1
ATOM 2318 C CA . ASP B 1 138 ? 13.367 -7.91 5.617 1 89.88 138 ASP B CA 1
ATOM 2319 C C . ASP B 1 138 ? 12.094 -7.5 6.352 1 89.88 138 ASP B C 1
ATOM 2321 O O . ASP B 1 138 ? 11.852 -7.938 7.48 1 89.88 138 ASP B O 1
ATOM 2325 N N . PHE B 1 139 ? 11.289 -6.711 5.746 1 82.94 139 PHE B N 1
ATOM 2326 C CA . PHE B 1 139 ? 10.016 -6.316 6.336 1 82.94 139 PHE B CA 1
ATOM 2327 C C . PHE B 1 139 ? 9.078 -7.52 6.465 1 82.94 139 PHE B C 1
ATOM 2329 O O . PHE B 1 139 ? 8.438 -7.703 7.5 1 82.94 139 PHE B O 1
ATOM 2336 N N . LEU B 1 140 ? 8.992 -8.25 5.426 1 77.94 140 LEU B N 1
ATOM 2337 C CA . LEU B 1 140 ? 8.125 -9.43 5.43 1 77.94 140 LEU B CA 1
ATOM 2338 C C . LEU B 1 140 ? 8.602 -10.445 6.465 1 77.94 140 LEU B C 1
ATOM 2340 O O . LEU B 1 140 ? 7.781 -11.062 7.152 1 77.94 140 LEU B O 1
ATOM 2344 N N . ALA B 1 141 ? 9.867 -10.625 6.539 1 82.56 141 ALA B N 1
ATOM 2345 C CA . ALA B 1 141 ? 10.43 -11.547 7.527 1 82.56 141 ALA B CA 1
ATOM 2346 C C . ALA B 1 141 ? 10.102 -11.094 8.945 1 82.56 141 ALA B C 1
ATOM 2348 O O . ALA B 1 141 ? 9.781 -11.914 9.812 1 82.56 141 ALA B O 1
ATOM 2349 N N . TYR B 1 142 ? 10.227 -9.82 9.133 1 80.94 142 TYR B N 1
ATOM 2350 C CA . TYR B 1 142 ? 9.914 -9.258 10.438 1 80.94 142 TYR B CA 1
ATOM 2351 C C . TYR B 1 142 ? 8.438 -9.43 10.773 1 80.94 142 TYR B C 1
ATOM 2353 O O . TYR B 1 142 ? 8.086 -9.773 11.906 1 80.94 142 TYR B O 1
ATOM 2361 N N . ALA B 1 143 ? 7.516 -9.172 9.82 1 74.75 143 ALA B N 1
ATOM 2362 C CA . ALA B 1 143 ? 6.074 -9.297 10.023 1 74.75 143 ALA B CA 1
ATOM 2363 C C . ALA B 1 143 ? 5.691 -10.734 10.359 1 74.75 143 ALA B C 1
ATOM 2365 O O . ALA B 1 143 ? 4.773 -10.969 11.148 1 74.75 143 ALA B O 1
ATOM 2366 N N . GLU B 1 144 ? 6.27 -11.641 9.766 1 72.69 144 GLU B N 1
ATOM 2367 C CA . GLU B 1 144 ? 6.004 -13.055 10.016 1 72.69 144 GLU B CA 1
ATOM 2368 C C . GLU B 1 144 ? 6.461 -13.461 11.414 1 72.69 144 GLU B C 1
ATOM 2370 O O . GLU B 1 144 ? 5.789 -14.25 12.086 1 72.69 144 GLU B O 1
ATOM 2375 N N . THR B 1 145 ? 7.582 -12.93 11.773 1 72.69 145 THR B N 1
ATOM 2376 C CA . THR B 1 145 ? 8.117 -13.258 13.094 1 72.69 145 THR B CA 1
ATOM 2377 C C . THR B 1 145 ? 7.215 -12.695 14.188 1 72.69 145 THR B C 1
ATOM 2379 O O . THR B 1 145 ? 6.973 -13.359 15.195 1 72.69 145 THR B O 1
ATOM 2382 N N . GLU B 1 146 ? 6.719 -11.523 14.008 1 67.44 146 GLU B N 1
ATOM 2383 C CA . GLU B 1 146 ? 5.84 -10.883 14.984 1 67.44 146 GLU B CA 1
ATOM 2384 C C . GLU B 1 146 ? 4.477 -11.57 15.031 1 67.44 146 GLU B C 1
ATOM 2386 O O . GLU B 1 146 ? 3.848 -11.641 16.094 1 67.44 146 GLU B O 1
ATOM 2391 N N . ALA B 1 147 ? 3.994 -11.859 13.891 1 63.72 147 ALA B N 1
ATOM 2392 C CA . ALA B 1 147 ? 2.725 -12.578 13.828 1 63.72 147 ALA B CA 1
ATOM 2393 C C . ALA B 1 147 ? 2.809 -13.906 14.578 1 63.72 147 ALA B C 1
ATOM 2395 O O . ALA B 1 147 ? 1.834 -14.336 15.203 1 63.72 147 ALA B O 1
ATOM 2396 N N . GLU B 1 148 ? 3.895 -14.531 14.391 1 60.97 148 GLU B N 1
ATOM 2397 C CA . GLU B 1 148 ? 4.102 -15.789 15.102 1 60.97 148 GLU B CA 1
ATOM 2398 C C . GLU B 1 148 ? 4.223 -15.555 16.609 1 60.97 148 GLU B C 1
ATOM 2400 O O . GLU B 1 148 ? 3.82 -16.406 17.406 1 60.97 148 GLU B O 1
ATOM 2405 N N . ALA B 1 149 ? 4.848 -14.453 16.938 1 57.47 149 ALA B N 1
ATOM 2406 C CA . ALA B 1 149 ? 5.062 -14.141 18.359 1 57.47 149 ALA B CA 1
ATOM 2407 C C . ALA B 1 149 ? 3.775 -13.641 19 1 57.47 149 ALA B C 1
ATOM 2409 O O . ALA B 1 149 ? 3.645 -13.664 20.234 1 57.47 149 ALA B O 1
ATOM 2410 N N . ALA B 1 150 ? 2.949 -13.055 18.297 1 55.12 150 ALA B N 1
ATOM 2411 C CA . ALA B 1 150 ? 1.693 -12.594 18.875 1 55.12 150 ALA B CA 1
ATOM 2412 C C . ALA B 1 150 ? 0.83 -13.773 19.312 1 55.12 150 ALA B C 1
ATOM 2414 O O . ALA B 1 150 ? 0.598 -14.703 18.547 1 55.12 150 ALA B O 1
ATOM 2415 N N . PRO B 1 151 ? 0.799 -14.023 20.547 1 50.66 151 PRO B N 1
ATOM 2416 C CA . PRO B 1 151 ? 0.128 -15.211 21.078 1 50.66 151 PRO B CA 1
ATOM 2417 C C . PRO B 1 151 ? -1.107 -15.602 20.281 1 50.66 151 PRO B C 1
ATOM 2419 O O . PRO B 1 151 ? -1.495 -16.781 20.266 1 50.66 151 PRO B O 1
ATOM 2422 N N . GLY B 1 152 ? -2.029 -14.664 20.016 1 44.5 152 GLY B N 1
ATOM 2423 C CA . GLY B 1 152 ? -3.375 -15.008 19.594 1 44.5 152 GLY B CA 1
ATOM 2424 C C . GLY B 1 152 ? -3.436 -15.5 18.156 1 44.5 152 GLY B C 1
ATOM 2425 O O . GLY B 1 152 ? -4.504 -15.5 17.531 1 44.5 152 GLY B O 1
ATOM 2426 N N . SER B 1 153 ? -2.48 -15.672 17.516 1 44.19 153 SER B N 1
ATOM 2427 C CA . SER B 1 153 ? -2.766 -16.25 16.219 1 44.19 153 SER B CA 1
ATOM 2428 C C . SER B 1 153 ? -3.713 -17.438 16.328 1 44.19 153 SER B C 1
ATOM 2430 O O . SER B 1 153 ? -3.543 -18.297 17.203 1 44.19 153 SER B O 1
ATOM 2432 N N . LEU B 1 154 ? -4.875 -17.203 15.82 1 36.62 154 LEU B N 1
ATOM 2433 C CA . LEU B 1 154 ? -6.023 -18.094 15.852 1 36.62 154 LEU B CA 1
ATOM 2434 C C . LEU B 1 154 ? -5.605 -19.531 15.562 1 36.62 154 LEU B C 1
ATOM 2436 O O . LEU B 1 154 ? -6.277 -20.484 15.977 1 36.62 154 LEU B O 1
ATOM 2440 N N . ALA B 1 155 ? -4.605 -19.766 14.75 1 40.59 155 ALA B N 1
ATOM 2441 C CA . ALA B 1 155 ? -4.363 -21.172 14.461 1 40.59 155 ALA B CA 1
ATOM 2442 C C . ALA B 1 155 ? -4.004 -21.938 15.734 1 40.59 155 ALA B C 1
ATOM 2444 O O . ALA B 1 155 ? -4.328 -23.109 15.867 1 40.59 155 ALA B O 1
ATOM 2445 N N . ASP B 1 156 ? -3.316 -21.344 16.609 1 37.09 156 ASP B N 1
ATOM 2446 C CA . ASP B 1 156 ? -2.951 -22.078 17.828 1 37.09 156 ASP B CA 1
ATOM 2447 C C . ASP B 1 156 ? -4.137 -22.188 18.781 1 37.09 156 ASP B C 1
ATOM 2449 O O . ASP B 1 156 ? -4.066 -22.891 19.781 1 37.09 156 ASP B O 1
ATOM 2453 N N . ALA B 1 157 ? -5.129 -21.297 18.625 1 38.03 157 ALA B N 1
ATOM 2454 C CA . ALA B 1 157 ? -6.289 -21.469 19.484 1 38.03 157 ALA B CA 1
ATOM 2455 C C . ALA B 1 157 ? -7.172 -22.609 19.016 1 38.03 157 ALA B C 1
ATOM 2457 O O . ALA B 1 157 ? -8.258 -22.844 19.547 1 38.03 157 ALA B O 1
ATOM 2458 N N . LEU B 1 158 ? -6.859 -23.109 17.828 1 33.56 158 LEU B N 1
ATOM 2459 C CA . LEU B 1 158 ? -7.75 -24.203 17.469 1 33.56 158 LEU B CA 1
ATOM 2460 C C . LEU B 1 158 ? -7.461 -25.438 18.328 1 33.56 158 LEU B C 1
ATOM 2462 O O . LEU B 1 158 ? -6.305 -25.844 18.484 1 33.56 158 LEU B O 1
ATOM 2466 N N . PRO B 1 159 ? -8.266 -25.656 19.172 1 35.91 159 PRO B N 1
ATOM 2467 C CA . PRO B 1 159 ? -8.18 -26.859 20.016 1 35.91 159 PRO B CA 1
ATOM 2468 C C . PRO B 1 159 ? -7.766 -28.109 19.234 1 35.91 159 PRO B C 1
ATOM 2470 O O . PRO B 1 159 ? -8.086 -28.234 18.062 1 35.91 159 PRO B O 1
ATOM 2473 N N . GLU B 1 160 ? -6.562 -28.562 19.359 1 34.91 160 GLU B N 1
ATOM 2474 C CA . GLU B 1 160 ? -6.328 -29.953 18.969 1 34.91 160 GLU B CA 1
ATOM 2475 C C . GLU B 1 160 ? -7.531 -30.828 19.312 1 34.91 160 GLU B C 1
ATOM 2477 O O . GLU B 1 160 ? -7.965 -30.875 20.453 1 34.91 160 GLU B O 1
ATOM 2482 N N . ALA B 1 161 ? -8.375 -31.094 18.422 1 31.95 161 ALA B N 1
ATOM 2483 C CA . ALA B 1 161 ? -9.289 -32.219 18.672 1 31.95 161 ALA B CA 1
ATOM 2484 C C . ALA B 1 161 ? -8.523 -33.531 18.75 1 31.95 161 ALA B C 1
ATOM 2486 O O . ALA B 1 161 ? -7.555 -33.75 18.031 1 31.95 161 ALA B O 1
#

Foldseek 3Di:
DVVVVVVVVVVVVVVPDPVVQVQLCVQLVHDDDPLLLVLLLVQVVDPWDFLVVSCVVVVHDSVSSVVSLVVCVVVPQKDWDADPVDRVTITIHGDPNSNSSNVSSVVSVVVVVCVVCVPPDPVVVVVCVVVVVVVVVVVVVVVVVVCVVPPPPVVVVPPPD/DVVVVVVVVVVVVVVPDPVVVVQLCVQLVHDDDPLLLVLLLVQVVDPWDFLVVSCVVVVHDSVSSVVSLVVCVVVQQKDWDADPVDRVTITIHGDPNNNSSNVSSVVSVVVVVCVVCVPPDPVVVVVCVVVVVVVVVVVVVVVVVVCVVPPPPVVVVPPPD

Radius of gyration: 21.29 Å; Cα contacts (8 Å, |Δi|>4): 337; chains: 2; bounding box: 48×70×42 Å

pLDDT: mean 85.65, std 15.36, range [31.95, 98.25]

Secondary structure (DSSP, 8-state):
-HHHHHHHHHHHHHHT-HHHHHHHHHHHT----HHHHHHHHHHHTSS-B-HHHHHHHHTS-HHHHHHHHHHHHHTTSEEEEEETTEEEEEEEEE-HHHHHHHHHHHHHHHHHHHHHTTTS-HHHHHHHHHHHHHHHHHHHHHHHHHHHHSTT-GGGGS---/-HHHHHHHHHHHHHHT-HHHHHHHHHHHT----HHHHHHHHHHHTSS-B-HHHHHHHHTS-HHHHHHHHHHHHHTTSEEEEEETTEEEEEEEEE-HHHHHHHHHHHHHHHHHHHHHTTTS-HHHHHHHHHHHHHHHHHHHHHHHHHHHHSTT-GGGGS---

Nearest PDB structures (foldseek):
  4zzl-assembly1_A  TM=7.953E-01  e=1.507E-07  Pseudomonas aeruginosa
  2nnn-assembly3_F  TM=7.118E-01  e=1.181E-07  Pseudomonas aeruginosa
  4zzl-assembly1_B  TM=7.290E-01  e=1.334E-07  Pseudomonas aeruginosa
  2nnn-assembly4_G  TM=6.968E-01  e=7.716E-08  Pseudomonas aeruginosa
  7kfq-assembly1_A  TM=7.182E-01  e=3.755E-07  Variovorax paradoxus

Sequence (322 aa):
MSEIERALYRVSYLSTRTRQHDRLMALAGVPLDRAAVVLLRQISDSEPLRPGELAHRLGVEASHVTRQVQQLEKAGYVSRVPDPDDRRAQRIELTPLGQGASKRIRDAGVRGMQAALAAWSPEDLGQLAVLFHRMVDDFLAYAETEAEAAPGSLADALPEAMSEIERALYRVSYLSTRTRQHDRLMALAGVPLDRAAVVLLRQISDSEPLRPGELAHRLGVEASHVTRQVQQLEKAGYVSRVPDPDDRRAQRIELTPLGQGASKRIRDAGVRGMQAALAAWSPEDLGQLAVLFHRMVDDFLAYAETEAEAAPGSLADALPEA

Organism: NCBI:txid40318